Protein AF-A0AAN6WUJ2-F1 (afdb_monomer_lite)

Sequence (254 aa):
MKATLILAFASLSLAGAVGKGPGNSGPAHSGPGGGKGPSKPQPPKPTVPACSPHDRCNREVLGVGRKPIPLETREADCSAFLKVTVTGAQRTWTETIYTTTSGPALPPTTVLPVTTAAPAKPLPTYADECRQESDYASACGCLGVNATTTTVRAQAAYVYHYAPAENCDEIAVREIPECAHECFHTLTPQWGCTGLRDMECQCGVNFQPIAMAMGDCVLERCTQQEYNAVYPAGLNACKCAAASADLPMPTIIL

Secondary structure (DSSP, 8-state):
--------------------PPP------------------PPPP-------TT-HHHHHHTT-SSS---HHHHHHHHHHHTEEEEEPPPPEEEEEEEESS----PPPPPPPP--EE--SSPPPGGGTT--SHHHHHHHHHHTTPPPEEEEEPPPPEEEEEEEES--HHHHHHHHS-HHHHHHHHHHGGGGT--STT-HHHHHHT-HHHHHHHHHHHHHHHS-HHHHHHHHHHHHHHHHHHHHHTTPPPPP---

Radius of gyration: 31.85 Å; chains: 1; bounding box: 67×71×78 Å

InterPro domains:
  IPR008427 Extracellular membrane protein, CFEM domain [PF05730] (173-239)
  IPR008427 Extracellular membrane protein, CFEM domain [PS52012] (151-254)
  IPR008427 Extracellular membrane protein, CFEM domain [SM00747] (172-239)

Organism: NCBI:txid1536484

pLDDT: mean 73.74, std 22.79, range [23.06, 97.44]

Foldseek 3Di:
DDDDDDPDDDDDDPDDDDDDDDDDDDDDDDDDDDDDDDDDDDDPDPDLPDQDCPQQLLCLLLVVDPDPDDNVVSLVVLQQQLEKEKEDAAAEDEDEAAAQDPDPQDPWDDRDDTDTDHRPDDDDPSSVSQPDSSSNNSSSVVSVHHRDYDYDYDDYHYTYDYDYLPQLLVLQVVQQDPLLQVLQCVQCVVQVARGSSRLVSCLQPPVVVSLVVSLVSCVVRHDPVSNVRRNVSSLSSNSSSCNNVVHPRRDPPD

Structure (mmCIF, N/CA/C/O backbone):
data_AF-A0AAN6WUJ2-F1
#
_entry.id   AF-A0AAN6WUJ2-F1
#
loop_
_atom_site.group_PDB
_atom_site.id
_atom_site.type_symbol
_atom_site.label_atom_id
_atom_site.label_alt_id
_atom_site.label_comp_id
_atom_site.label_asym_id
_atom_site.label_entity_id
_atom_site.label_seq_id
_atom_site.pdbx_PDB_ins_code
_atom_site.Cartn_x
_atom_site.Cartn_y
_atom_site.Cartn_z
_atom_site.occupancy
_atom_site.B_iso_or_equiv
_atom_site.auth_seq_id
_atom_site.auth_comp_id
_atom_site.auth_asym_id
_atom_site.auth_atom_id
_atom_site.pdbx_PDB_model_num
ATOM 1 N N . MET A 1 1 ? -11.355 23.654 -17.220 1.00 32.50 1 MET A N 1
ATOM 2 C CA . MET A 1 1 ? -11.803 22.246 -17.223 1.00 32.50 1 MET A CA 1
ATOM 3 C C . MET A 1 1 ? -10.588 21.380 -17.519 1.00 32.50 1 MET A C 1
ATOM 5 O O . MET A 1 1 ? -10.174 21.325 -18.666 1.00 32.50 1 MET A O 1
ATOM 9 N N . LYS A 1 2 ? -9.932 20.818 -16.500 1.00 24.09 2 LYS A N 1
ATOM 10 C CA . LYS A 1 2 ? -8.830 19.861 -16.681 1.00 24.09 2 LYS A CA 1
ATOM 11 C C . LYS A 1 2 ? -9.082 18.702 -15.727 1.00 24.09 2 LYS A C 1
ATOM 13 O O . LYS A 1 2 ? -9.258 18.921 -14.534 1.00 24.09 2 LYS A O 1
ATOM 18 N N . ALA A 1 3 ? -9.242 17.527 -16.321 1.00 24.69 3 ALA A N 1
ATOM 19 C CA . ALA A 1 3 ? -9.680 16.304 -15.680 1.00 24.69 3 ALA A CA 1
ATOM 20 C C . ALA A 1 3 ? -8.600 15.776 -14.730 1.00 24.69 3 ALA A C 1
ATOM 22 O O . ALA A 1 3 ? -7.446 15.610 -15.116 1.00 24.69 3 ALA A O 1
ATOM 23 N N . THR A 1 4 ? -8.996 15.520 -13.488 1.00 23.42 4 THR A N 1
ATOM 24 C CA . THR A 1 4 ? -8.202 14.808 -12.490 1.00 23.42 4 THR A CA 1
ATOM 25 C C . THR A 1 4 ? -8.297 13.314 -12.796 1.00 23.42 4 THR A C 1
ATOM 27 O O . THR A 1 4 ? -9.315 12.690 -12.503 1.00 23.42 4 THR A O 1
ATOM 30 N N . LEU A 1 5 ? -7.268 12.744 -13.427 1.00 23.06 5 LEU A N 1
ATOM 31 C CA . LEU A 1 5 ? -7.151 11.297 -13.604 1.00 23.06 5 LEU A CA 1
ATOM 32 C C . LEU A 1 5 ? -6.505 10.713 -12.342 1.00 23.06 5 LEU A C 1
ATOM 34 O O . LEU A 1 5 ? -5.302 10.829 -12.128 1.00 23.06 5 LEU A O 1
ATOM 38 N N . ILE A 1 6 ? -7.332 10.131 -11.476 1.00 26.12 6 ILE A N 1
ATOM 39 C CA . ILE A 1 6 ? -6.891 9.390 -10.293 1.00 26.12 6 ILE A CA 1
ATOM 40 C C . ILE A 1 6 ? -6.443 8.002 -10.771 1.00 26.12 6 ILE A C 1
ATOM 42 O O . ILE A 1 6 ? -7.279 7.153 -11.076 1.00 26.12 6 ILE A O 1
ATOM 46 N N . LEU A 1 7 ? -5.131 7.767 -10.851 1.00 26.22 7 LEU A N 1
ATOM 47 C CA . LEU A 1 7 ? -4.566 6.431 -11.062 1.00 26.22 7 LEU A CA 1
ATOM 48 C C . LEU A 1 7 ? -4.744 5.607 -9.780 1.00 26.22 7 LEU A C 1
ATOM 50 O O . LEU A 1 7 ? -4.007 5.737 -8.803 1.00 26.22 7 LEU A O 1
ATOM 54 N N . ALA A 1 8 ? -5.783 4.774 -9.776 1.00 26.61 8 ALA A N 1
ATOM 55 C CA . ALA A 1 8 ? -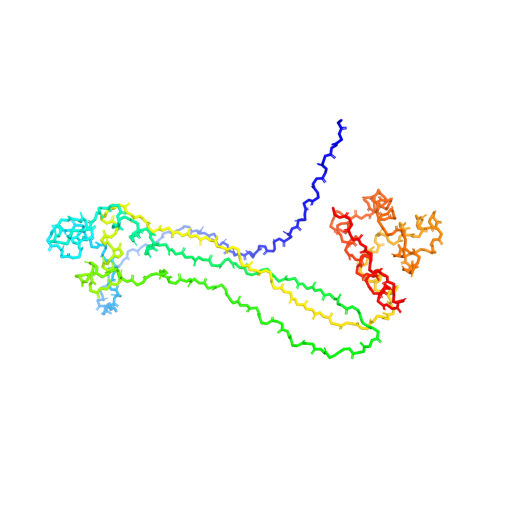6.012 3.768 -8.755 1.00 26.61 8 ALA A CA 1
ATOM 56 C C . ALA A 1 8 ? -5.020 2.612 -8.948 1.00 26.61 8 ALA A C 1
ATOM 58 O O . ALA A 1 8 ? -5.082 1.886 -9.939 1.00 26.61 8 ALA A O 1
ATOM 59 N N . PHE A 1 9 ? -4.128 2.406 -7.979 1.00 28.70 9 PHE A N 1
ATOM 60 C CA . PHE A 1 9 ? -3.337 1.181 -7.895 1.00 28.70 9 PHE A CA 1
ATOM 61 C C . PHE A 1 9 ? -4.276 0.005 -7.601 1.00 28.70 9 PHE A C 1
ATOM 63 O O . PHE A 1 9 ? -4.767 -0.162 -6.482 1.00 28.70 9 PHE A O 1
ATOM 70 N N . ALA A 1 10 ? -4.548 -0.801 -8.628 1.00 27.58 10 ALA A N 1
ATOM 71 C CA . ALA A 1 10 ? -5.275 -2.052 -8.504 1.00 27.58 10 ALA A CA 1
ATOM 72 C C . ALA A 1 10 ? -4.398 -3.072 -7.763 1.00 27.58 10 ALA A C 1
ATOM 74 O O . ALA A 1 10 ? -3.507 -3.695 -8.333 1.00 27.58 10 ALA A O 1
ATOM 75 N N . SER A 1 11 ? -4.649 -3.251 -6.469 1.00 35.41 11 SER A N 1
ATOM 76 C CA . SER A 1 11 ? -4.133 -4.392 -5.720 1.00 35.41 11 SER A CA 1
ATOM 77 C C . SER A 1 11 ? -4.872 -5.656 -6.167 1.00 35.41 11 SER A C 1
ATOM 79 O O . SER A 1 11 ? -6.032 -5.854 -5.790 1.00 35.41 11 SER A O 1
ATOM 81 N N . LEU A 1 12 ? -4.210 -6.502 -6.965 1.00 29.45 12 LEU A N 1
ATOM 82 C CA . LEU A 1 12 ? -4.650 -7.869 -7.249 1.00 29.45 12 LEU A CA 1
ATOM 83 C C . LEU A 1 12 ? -4.842 -8.610 -5.917 1.00 29.45 12 LEU A C 1
ATOM 85 O O . LEU A 1 12 ? -3.886 -8.923 -5.211 1.00 29.45 12 LEU A O 1
ATOM 89 N N . SER A 1 13 ? -6.097 -8.872 -5.564 1.00 30.97 13 SER A N 1
ATOM 90 C CA . SER A 1 13 ? -6.450 -9.784 -4.481 1.00 30.97 13 SER A CA 1
ATOM 91 C C . SER A 1 13 ? -6.568 -11.182 -5.076 1.00 30.97 13 SER A C 1
ATOM 93 O O . SER A 1 13 ? -7.528 -11.461 -5.792 1.00 30.97 13 SER A O 1
ATOM 95 N N . LEU A 1 14 ? -5.608 -12.067 -4.794 1.00 32.44 14 LEU A N 1
ATOM 96 C CA . LEU A 1 14 ? -5.812 -13.501 -4.996 1.00 32.44 14 LEU A CA 1
ATOM 97 C C . LEU A 1 14 ? -6.842 -13.981 -3.962 1.00 32.44 14 LEU A C 1
ATOM 99 O O . LEU A 1 14 ? -6.518 -14.217 -2.799 1.00 32.44 14 LEU A O 1
ATOM 103 N N . ALA A 1 15 ? -8.102 -14.091 -4.380 1.00 32.81 15 ALA A N 1
ATOM 104 C CA . ALA A 1 15 ? -9.144 -14.755 -3.612 1.00 32.81 15 ALA A CA 1
ATOM 105 C C . ALA A 1 15 ? -8.964 -16.278 -3.720 1.00 32.81 15 ALA A C 1
ATOM 107 O O . ALA A 1 15 ? -8.985 -16.844 -4.812 1.00 32.81 15 ALA A O 1
ATOM 108 N N . GLY A 1 16 ? -8.792 -16.938 -2.573 1.00 31.81 16 GLY A N 1
ATOM 109 C CA . GLY A 1 16 ? -8.792 -18.392 -2.469 1.00 31.81 16 GLY A CA 1
ATOM 110 C C . GLY A 1 16 ? -10.157 -18.977 -2.829 1.00 31.81 16 GLY A C 1
ATOM 111 O O . GLY A 1 16 ? -11.184 -18.597 -2.266 1.00 31.81 16 GLY A O 1
ATOM 112 N N . ALA A 1 17 ? -10.163 -19.929 -3.759 1.00 29.55 17 ALA A N 1
ATOM 113 C CA . ALA A 1 17 ? -11.329 -20.734 -4.083 1.00 29.55 17 ALA A CA 1
ATOM 114 C C . ALA A 1 17 ? -11.548 -21.800 -2.993 1.00 29.55 17 ALA A C 1
ATOM 116 O O . ALA A 1 17 ? -10.865 -22.821 -2.959 1.00 29.55 17 ALA A O 1
ATOM 117 N N . VAL A 1 18 ? -12.517 -21.575 -2.102 1.00 33.88 18 VAL A N 1
ATOM 118 C CA . VAL A 1 18 ? -13.108 -22.639 -1.276 1.00 33.88 18 VAL A CA 1
ATOM 119 C C . VAL A 1 18 ? -14.199 -23.310 -2.108 1.00 33.88 18 VAL A C 1
ATOM 121 O O . VAL A 1 18 ? -15.230 -22.708 -2.410 1.00 33.88 18 VAL A O 1
ATOM 124 N N . GLY A 1 19 ? -13.946 -24.557 -2.507 1.00 30.77 19 GLY A N 1
ATOM 125 C CA . GLY A 1 19 ? -14.879 -25.388 -3.261 1.00 30.77 19 GLY A CA 1
ATOM 126 C C . GLY A 1 19 ? -16.181 -25.627 -2.495 1.00 30.77 19 GLY A C 1
ATOM 127 O O . GLY A 1 19 ? -16.189 -26.168 -1.391 1.00 30.77 19 GLY A O 1
ATOM 128 N N . LYS A 1 20 ? -17.293 -25.225 -3.112 1.00 31.86 20 LYS A N 1
ATOM 129 C CA . LYS A 1 20 ? -18.666 -25.455 -2.659 1.00 31.86 20 LYS A CA 1
ATOM 130 C C . LYS A 1 20 ? -19.194 -26.695 -3.385 1.00 31.86 20 LYS A C 1
ATOM 132 O O . LYS A 1 20 ? -19.483 -26.632 -4.574 1.00 31.86 20 LYS A O 1
ATOM 137 N N . GLY A 1 21 ? -19.257 -27.829 -2.688 1.00 30.62 21 GLY A N 1
ATOM 138 C CA . GLY A 1 21 ? -19.847 -29.061 -3.218 1.00 30.62 21 GLY A CA 1
ATOM 139 C C . GLY A 1 21 ? -21.376 -28.945 -3.333 1.00 30.62 21 GLY A C 1
ATOM 140 O O . GLY A 1 21 ? -21.997 -28.356 -2.443 1.00 30.62 21 GLY A O 1
ATOM 141 N N . PRO A 1 22 ? -22.003 -29.471 -4.401 1.00 35.09 22 PRO A N 1
ATOM 142 C CA . PRO A 1 22 ? -23.449 -29.447 -4.547 1.00 35.09 22 PRO A CA 1
ATOM 143 C C . PRO A 1 22 ? -24.089 -30.580 -3.740 1.00 35.09 22 PRO A C 1
ATOM 145 O O . PRO A 1 22 ? -23.672 -31.736 -3.803 1.00 35.09 22 PRO A O 1
ATOM 148 N N . GLY A 1 23 ? -25.130 -30.227 -2.988 1.00 32.97 23 GLY A N 1
ATOM 149 C CA . GLY A 1 23 ? -26.043 -31.191 -2.396 1.00 32.97 23 GLY A CA 1
ATOM 150 C C . GLY A 1 23 ? -26.848 -31.907 -3.476 1.00 32.97 23 GLY A C 1
ATOM 151 O O . GLY A 1 23 ? -27.246 -31.297 -4.468 1.00 32.97 23 GLY A O 1
ATOM 152 N N . ASN A 1 24 ? -27.118 -33.191 -3.248 1.00 33.22 24 ASN A N 1
ATOM 153 C CA . ASN A 1 24 ? -28.176 -33.894 -3.949 1.00 33.22 24 ASN A CA 1
ATOM 154 C C . ASN A 1 24 ? -29.007 -34.714 -2.957 1.00 33.22 24 ASN A C 1
ATOM 156 O O . ASN A 1 24 ? -28.492 -35.389 -2.068 1.00 33.22 24 ASN A O 1
ATOM 160 N N . SER A 1 25 ? -30.310 -34.559 -3.118 1.00 35.06 25 SER A N 1
ATOM 161 C CA . SER A 1 25 ? -31.425 -35.093 -2.346 1.00 35.06 25 SER A CA 1
ATOM 162 C C . SER A 1 25 ? -31.795 -36.518 -2.770 1.00 35.06 25 SER A C 1
ATOM 164 O O . SER A 1 25 ? -31.844 -36.802 -3.963 1.00 35.06 25 SER A O 1
ATOM 166 N N . GLY A 1 26 ? -32.158 -37.381 -1.815 1.00 29.98 26 GLY A N 1
ATOM 167 C CA . GLY A 1 26 ? -32.827 -38.660 -2.093 1.00 29.98 26 GLY A CA 1
ATOM 168 C C . GLY A 1 26 ? -33.030 -39.533 -0.838 1.00 29.98 26 GLY A C 1
ATOM 169 O O . GLY A 1 26 ? -32.100 -39.608 -0.041 1.00 29.98 26 GLY A O 1
ATOM 170 N N . PRO A 1 27 ? -34.208 -40.159 -0.617 1.00 49.62 27 PRO A N 1
ATOM 171 C CA . PRO A 1 27 ? -34.654 -40.654 0.696 1.00 49.62 27 PRO A CA 1
ATOM 172 C C . PRO A 1 27 ? -34.521 -42.181 0.874 1.00 49.62 27 PRO A C 1
ATOM 174 O O . PRO A 1 27 ? -34.637 -42.910 -0.105 1.00 49.62 27 PRO A O 1
ATOM 177 N N . ALA A 1 28 ? -34.394 -42.679 2.116 1.00 33.84 28 ALA A N 1
ATOM 178 C CA . ALA A 1 28 ? -34.773 -44.059 2.475 1.00 33.84 28 ALA A CA 1
ATOM 179 C C . ALA A 1 28 ? -34.865 -44.316 4.002 1.00 33.84 28 ALA A C 1
ATOM 181 O O . ALA A 1 28 ? -33.914 -44.111 4.745 1.00 33.84 28 ALA A O 1
ATOM 182 N N . HIS A 1 29 ? -36.038 -44.818 4.403 1.00 34.72 29 HIS A N 1
ATOM 183 C CA . HIS A 1 29 ? -36.330 -45.890 5.374 1.00 34.72 29 HIS A CA 1
ATOM 184 C C . HIS A 1 29 ? -35.823 -45.889 6.839 1.00 34.72 29 HIS A C 1
ATOM 186 O O . HIS A 1 29 ? -34.697 -46.244 7.155 1.00 34.72 29 HIS A O 1
ATOM 192 N N . SER A 1 30 ? -36.786 -45.623 7.737 1.00 34.81 30 SER A N 1
ATOM 193 C CA . SER A 1 30 ? -37.247 -46.448 8.881 1.00 34.81 30 SER A CA 1
ATOM 194 C C . SER A 1 30 ? -36.319 -47.492 9.535 1.00 34.81 30 SER A C 1
ATOM 196 O O . SER A 1 30 ? -36.016 -48.521 8.937 1.00 34.81 30 SER A O 1
ATOM 198 N N . GLY A 1 31 ? -36.095 -47.327 10.848 1.00 32.00 31 GLY A N 1
ATOM 199 C CA . GLY A 1 31 ? -35.741 -48.399 11.793 1.00 32.00 31 GLY A CA 1
ATOM 200 C C . GLY A 1 31 ? -35.390 -47.869 13.202 1.00 32.00 31 GLY A C 1
ATOM 201 O O . GLY A 1 31 ? -34.584 -46.945 13.289 1.00 32.00 31 GLY A O 1
ATOM 202 N N . PRO A 1 32 ? -35.973 -48.391 14.305 1.00 45.81 32 PRO A N 1
ATOM 203 C CA . PRO A 1 32 ? -35.730 -47.903 15.664 1.00 45.81 32 PRO A CA 1
ATOM 204 C C . PRO A 1 32 ? -34.587 -48.675 16.345 1.00 45.81 32 PRO A C 1
ATOM 206 O O . PRO A 1 32 ? -34.519 -49.897 16.261 1.00 45.81 32 PRO A O 1
ATOM 209 N N . GLY A 1 33 ? -33.711 -47.982 17.073 1.00 35.41 33 GLY A N 1
ATOM 210 C CA . GLY A 1 33 ? -32.635 -48.628 17.830 1.00 35.41 33 GLY A CA 1
ATOM 211 C C . GLY A 1 33 ? -32.043 -47.692 18.873 1.00 35.41 33 GLY A C 1
ATOM 212 O O . GLY A 1 33 ? -31.364 -46.727 18.538 1.00 35.41 33 GLY A O 1
ATOM 213 N N . GLY A 1 34 ? -32.354 -47.952 20.142 1.00 43.25 34 GLY A N 1
ATOM 214 C CA . GLY A 1 34 ? -31.883 -47.178 21.283 1.00 43.25 34 GLY A CA 1
ATOM 215 C C . GLY A 1 34 ? -30.39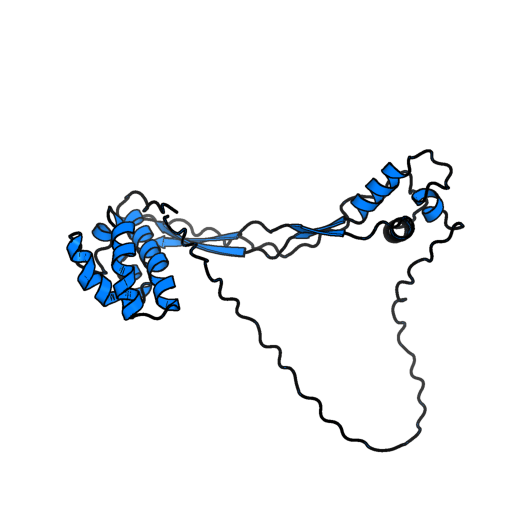8 -47.388 21.583 1.00 43.25 34 GLY A C 1
ATOM 216 O O . GLY A 1 34 ? -29.857 -48.477 21.424 1.00 43.25 34 GLY A O 1
ATOM 217 N N . GLY A 1 35 ? -29.765 -46.331 22.086 1.00 35.19 35 GLY A N 1
ATOM 218 C CA . GLY A 1 35 ? -28.407 -46.353 22.619 1.00 35.19 35 GLY A CA 1
ATOM 219 C C . GLY A 1 35 ? -28.054 -44.996 23.218 1.00 35.19 35 GLY A C 1
ATOM 220 O O . GLY A 1 35 ? -27.504 -44.136 22.539 1.00 35.19 35 GLY A O 1
ATOM 221 N N . LYS A 1 36 ? -28.406 -44.775 24.492 1.00 42.38 36 LYS A N 1
ATOM 222 C CA . LYS A 1 36 ? -27.940 -43.614 25.265 1.00 42.38 36 LYS A CA 1
ATOM 223 C C . LYS A 1 36 ? -26.460 -43.815 25.608 1.00 42.38 36 LYS A C 1
ATOM 225 O O . LYS A 1 36 ? -26.143 -44.470 26.595 1.00 42.38 36 LYS A O 1
ATOM 230 N N . GLY A 1 37 ? -25.569 -43.263 24.789 1.00 37.41 37 GLY A N 1
ATOM 231 C CA . GLY A 1 37 ? -24.179 -43.010 25.174 1.00 37.41 37 GLY A CA 1
ATOM 232 C C . GLY A 1 37 ? -24.077 -41.726 26.011 1.00 37.41 37 GLY A C 1
ATOM 233 O O . GLY A 1 37 ? -24.891 -40.820 25.821 1.00 37.41 37 GLY A O 1
ATOM 234 N N . PRO A 1 38 ? -23.120 -41.620 26.950 1.00 40.84 38 PRO A N 1
ATOM 235 C CA . PRO A 1 38 ? -22.974 -40.440 27.792 1.00 40.84 38 PRO A CA 1
ATOM 236 C C . PRO A 1 38 ? -22.512 -39.247 26.950 1.00 40.84 38 PRO A C 1
ATOM 238 O O . PRO A 1 38 ? -21.392 -39.215 26.437 1.00 40.84 38 PRO A O 1
ATOM 241 N N . SER A 1 39 ? -23.388 -38.256 26.804 1.00 39.25 39 SER A N 1
ATOM 242 C CA . SER A 1 39 ? -23.057 -36.959 26.223 1.00 39.25 39 SER A CA 1
ATOM 243 C C . SER A 1 39 ? -21.905 -36.333 27.011 1.00 39.25 39 SER A C 1
ATOM 245 O O . SER A 1 39 ? -22.023 -36.122 28.219 1.00 39.25 39 SER A O 1
ATOM 247 N N . LYS A 1 40 ? -20.790 -36.024 26.334 1.00 37.38 40 LYS A N 1
ATOM 248 C CA . LYS A 1 40 ? -19.738 -35.155 26.886 1.00 37.38 40 LYS A CA 1
ATOM 249 C C . LYS A 1 40 ? -20.394 -33.877 27.435 1.00 37.38 40 LYS A C 1
ATOM 251 O O . LYS A 1 40 ? -21.252 -33.330 26.736 1.00 37.38 40 LYS A O 1
ATOM 256 N N . PRO A 1 41 ? -19.999 -33.375 28.621 1.00 36.88 41 PRO A N 1
ATOM 257 C CA . PRO A 1 41 ? -20.457 -32.078 29.098 1.00 36.88 41 PRO A CA 1
ATOM 258 C C . PRO A 1 41 ? -20.100 -31.029 28.045 1.00 36.88 41 PRO A C 1
ATOM 260 O O . PRO A 1 41 ? -18.924 -30.767 27.793 1.00 36.88 41 PRO A O 1
ATOM 263 N N . GLN A 1 42 ? -21.108 -30.477 27.374 1.00 34.66 42 GLN A N 1
ATOM 264 C CA . GLN A 1 42 ? -20.899 -29.263 26.601 1.00 34.66 42 GLN A CA 1
ATOM 265 C C . GLN A 1 42 ? -20.552 -28.152 27.599 1.00 34.66 42 GLN A C 1
ATOM 267 O O . GLN A 1 42 ? -21.204 -28.071 28.646 1.00 34.66 42 GLN A O 1
ATOM 272 N N . PRO A 1 43 ? -19.542 -27.309 27.316 1.00 40.31 43 PRO A N 1
ATOM 273 C CA . PRO A 1 43 ? -19.318 -26.112 28.112 1.00 40.31 43 PRO A CA 1
ATOM 274 C C . PRO A 1 43 ? -20.633 -25.320 28.164 1.00 40.31 43 PRO A C 1
ATOM 276 O O . PRO A 1 43 ? -21.313 -25.226 27.134 1.00 40.31 43 PRO A O 1
ATOM 279 N N . PRO A 1 44 ? -21.044 -24.815 29.342 1.00 39.81 44 PRO A N 1
ATOM 280 C CA . PRO A 1 44 ? -22.317 -24.129 29.480 1.00 39.81 44 PRO A CA 1
ATOM 281 C C . PRO A 1 44 ? -22.372 -22.989 28.465 1.00 39.81 44 PRO A C 1
ATOM 283 O O . PRO A 1 44 ? -21.497 -22.124 28.426 1.00 39.81 44 PRO A O 1
ATOM 286 N N . LYS A 1 45 ? -23.396 -23.027 27.606 1.00 30.17 45 LYS A N 1
ATOM 287 C CA . LYS A 1 45 ? -23.736 -21.924 26.708 1.00 30.17 45 LYS A CA 1
ATOM 288 C C . LYS A 1 45 ? -23.809 -20.658 27.571 1.00 30.17 45 LYS A C 1
ATOM 290 O O . LYS A 1 45 ? -24.540 -20.707 28.561 1.00 30.17 45 LYS A O 1
ATOM 295 N N . PRO A 1 46 ? -23.095 -19.564 27.243 1.00 40.41 46 PRO A N 1
ATOM 296 C CA . PRO A 1 46 ? -23.178 -18.328 28.009 1.00 40.41 46 PRO A CA 1
ATOM 297 C C . PRO A 1 46 ? -24.637 -17.874 28.029 1.00 40.41 46 PRO A C 1
ATOM 299 O O . PRO A 1 46 ? -25.181 -17.420 27.021 1.00 40.41 46 PRO A O 1
ATOM 302 N N . THR A 1 47 ? -25.321 -18.093 29.147 1.00 46.97 47 THR A N 1
ATOM 303 C CA . THR A 1 47 ? -26.635 -17.517 29.388 1.00 46.97 47 THR A CA 1
ATOM 304 C C . THR A 1 47 ? -26.384 -16.050 29.645 1.00 46.97 47 THR A C 1
ATOM 306 O O . THR A 1 47 ? -25.782 -15.722 30.663 1.00 46.97 47 THR A O 1
ATOM 309 N N . VAL A 1 48 ? -26.791 -15.188 28.712 1.00 51.47 48 VAL A N 1
ATOM 310 C CA . VAL A 1 48 ? -26.831 -13.740 28.938 1.00 51.47 48 VAL A CA 1
ATOM 311 C C . VAL A 1 48 ? -27.585 -13.527 30.255 1.00 51.47 48 VAL A C 1
ATOM 313 O O . VAL A 1 48 ? -28.748 -13.939 30.331 1.00 51.47 48 VAL A O 1
ATOM 316 N N . PRO A 1 49 ? -26.948 -12.988 31.308 1.00 57.81 49 PRO A N 1
ATOM 317 C CA . PRO A 1 49 ? -27.650 -12.658 32.535 1.00 57.81 49 PRO A CA 1
ATOM 318 C C . PRO A 1 49 ? -28.813 -11.734 32.184 1.00 57.81 49 PRO A C 1
ATOM 320 O O . PRO A 1 49 ? -28.620 -10.647 31.642 1.00 57.81 49 PRO A O 1
ATOM 323 N N . ALA A 1 50 ? -30.041 -12.183 32.440 1.00 67.75 50 ALA A N 1
ATOM 324 C CA . ALA A 1 50 ? -31.195 -11.307 32.338 1.00 67.75 50 ALA A CA 1
ATOM 325 C C . ALA A 1 50 ? -30.983 -10.127 33.294 1.00 67.75 50 ALA A C 1
ATOM 327 O O . ALA A 1 50 ? -30.546 -10.322 34.432 1.00 67.75 50 ALA A O 1
ATOM 328 N N . CYS A 1 51 ? -31.287 -8.914 32.836 1.00 82.25 51 CYS A N 1
ATOM 329 C CA . CYS A 1 51 ? -31.147 -7.700 33.630 1.00 82.25 51 CYS A CA 1
ATOM 330 C C . CYS A 1 51 ? -32.031 -7.787 34.872 1.00 82.25 51 CYS A C 1
ATOM 332 O O . CYS A 1 51 ? -33.242 -7.583 34.815 1.00 82.25 51 CYS A O 1
ATOM 334 N N . SER A 1 52 ? -31.418 -8.156 35.994 1.00 83.62 52 SER A N 1
ATOM 335 C CA . SER A 1 52 ? -32.106 -8.387 37.255 1.00 83.62 52 SER A CA 1
ATOM 336 C C . SER A 1 52 ? -31.847 -7.219 38.199 1.00 83.62 52 SER A C 1
ATOM 338 O O . SER A 1 52 ? -30.683 -6.950 38.506 1.00 83.62 52 SER A O 1
ATOM 340 N N . PRO A 1 53 ? -32.894 -6.560 38.725 1.00 77.50 53 PRO A N 1
ATOM 341 C CA . PRO A 1 53 ? -32.742 -5.503 39.722 1.00 77.50 53 PRO A CA 1
ATOM 342 C C . PRO A 1 53 ? -32.261 -6.034 41.084 1.00 77.50 53 PRO A C 1
ATOM 344 O O . PRO A 1 53 ? -31.905 -5.243 41.953 1.00 77.50 53 PRO A O 1
ATOM 347 N N . HIS A 1 54 ? -32.243 -7.356 41.290 1.00 82.69 54 HIS A N 1
ATOM 348 C CA . HIS A 1 54 ? -31.709 -7.991 42.501 1.00 82.69 54 HIS A CA 1
ATOM 349 C C . HIS A 1 54 ? -30.214 -8.312 42.408 1.00 82.69 54 HIS A C 1
ATOM 351 O O . HIS A 1 54 ? -29.594 -8.632 43.423 1.00 82.69 54 HIS A O 1
ATOM 357 N N . ASP A 1 55 ? -29.631 -8.220 41.214 1.00 88.62 55 ASP A N 1
ATOM 358 C CA . ASP A 1 55 ? -28.201 -8.397 41.019 1.00 88.62 55 ASP A CA 1
ATOM 359 C C . ASP A 1 55 ? -27.448 -7.140 41.488 1.00 88.62 55 ASP A C 1
ATOM 361 O O . ASP A 1 55 ? -27.779 -6.011 41.114 1.00 88.62 55 ASP A O 1
ATOM 365 N N . ARG A 1 56 ? -26.448 -7.328 42.355 1.00 90.50 56 ARG A N 1
ATOM 366 C CA . ARG A 1 56 ? -25.702 -6.214 42.957 1.00 90.50 56 ARG A CA 1
ATOM 367 C C . ARG A 1 56 ? -24.851 -5.462 41.934 1.00 90.50 56 ARG A C 1
ATOM 369 O O . ARG A 1 56 ? -24.798 -4.238 42.014 1.00 90.50 56 ARG A O 1
ATOM 376 N N . CYS A 1 57 ? -24.263 -6.161 40.964 1.00 91.56 57 CYS A N 1
ATOM 377 C CA . CYS A 1 57 ? -23.507 -5.553 39.872 1.00 91.56 57 CYS A CA 1
ATOM 378 C C . CYS A 1 57 ? -24.436 -4.704 38.992 1.00 91.56 57 CYS A C 1
ATOM 380 O O . CYS A 1 57 ? -24.156 -3.525 38.769 1.00 91.56 57 CYS A O 1
ATOM 382 N N . ASN A 1 58 ? -25.602 -5.234 38.602 1.00 90.50 58 ASN A N 1
ATOM 383 C CA . ASN A 1 58 ? -26.591 -4.465 37.836 1.00 90.50 58 ASN A CA 1
ATOM 384 C C . ASN A 1 58 ? -27.041 -3.207 38.583 1.00 90.50 58 ASN A C 1
ATOM 386 O O . ASN A 1 58 ? -27.155 -2.146 37.982 1.00 90.50 58 ASN A O 1
ATOM 390 N N . ARG A 1 59 ? -27.280 -3.290 39.897 1.00 90.31 59 ARG A N 1
ATOM 391 C CA . ARG A 1 59 ? -27.692 -2.118 40.686 1.00 90.31 59 ARG A CA 1
ATOM 392 C C . ARG A 1 59 ? -26.636 -1.022 40.704 1.00 90.31 59 ARG A C 1
ATOM 394 O O . ARG A 1 59 ? -27.001 0.149 40.613 1.00 90.31 59 ARG A O 1
ATOM 401 N N . GLU A 1 60 ? -25.363 -1.386 40.828 1.00 89.75 60 GLU A N 1
ATOM 402 C CA . GLU A 1 60 ? -24.282 -0.411 40.748 1.00 89.75 60 GLU A CA 1
ATOM 403 C C . GLU A 1 60 ? -24.223 0.189 39.339 1.00 89.75 60 GLU A C 1
ATOM 405 O O . GLU A 1 60 ? -24.351 1.399 39.212 1.00 89.75 60 GLU A O 1
ATOM 410 N N . VAL A 1 61 ? -24.154 -0.609 38.271 1.00 91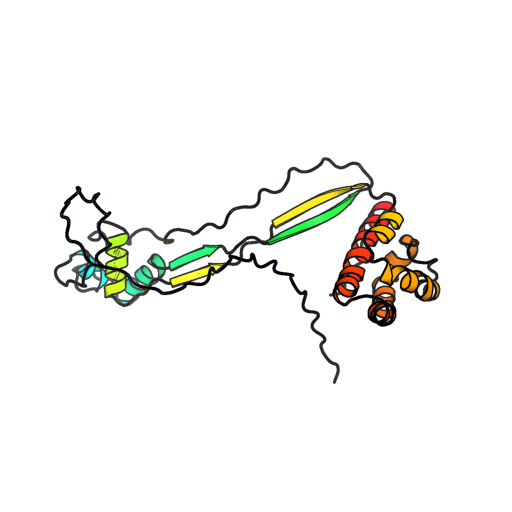.31 61 VAL A N 1
ATOM 411 C CA . VAL A 1 61 ? -24.026 -0.092 36.891 1.00 91.31 61 VAL A CA 1
ATOM 412 C C . VAL A 1 61 ? -25.239 0.728 36.427 1.00 91.31 61 VAL A C 1
ATOM 414 O O . VAL A 1 61 ? -25.064 1.744 35.762 1.00 91.31 61 VAL A O 1
ATOM 417 N N . LEU A 1 62 ? -26.457 0.362 36.831 1.00 89.19 62 LEU A N 1
ATOM 418 C CA . LEU A 1 62 ? -27.693 1.075 36.478 1.00 89.19 62 LEU A CA 1
ATOM 419 C C . LEU A 1 62 ? -27.957 2.324 37.343 1.00 89.19 62 LEU A C 1
ATOM 421 O O . LEU A 1 62 ? -28.978 2.984 37.172 1.00 89.19 62 LEU A O 1
ATOM 425 N N . GLY A 1 63 ? -27.087 2.641 38.309 1.00 83.50 63 GLY A N 1
ATOM 426 C CA . GLY A 1 63 ? -27.243 3.823 39.166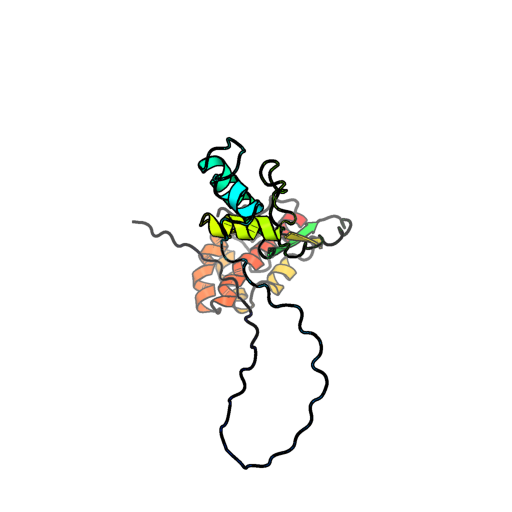 1.00 83.50 63 GLY A CA 1
ATOM 427 C C . GLY A 1 63 ? -28.322 3.706 40.251 1.00 83.50 63 GLY A C 1
ATOM 428 O O . GLY A 1 63 ? -28.647 4.696 40.897 1.00 83.50 63 GLY A O 1
ATOM 429 N N . VAL A 1 64 ? -28.843 2.500 40.501 1.00 83.38 64 VAL A N 1
ATOM 430 C CA . VAL A 1 64 ? -29.831 2.199 41.564 1.00 83.38 64 VAL A CA 1
ATOM 431 C C . VAL A 1 64 ? -29.149 1.781 42.884 1.00 83.38 64 VAL A C 1
ATOM 433 O O . VAL A 1 64 ? -29.799 1.399 43.866 1.00 83.38 64 VAL A O 1
ATOM 436 N N . GLY A 1 65 ? -27.814 1.773 42.886 1.00 76.50 65 GLY A N 1
ATOM 437 C CA . GLY A 1 65 ? -26.931 1.451 44.003 1.00 76.50 65 GLY A CA 1
ATOM 438 C C . GLY A 1 65 ? -26.801 2.578 45.028 1.00 76.50 65 GLY A C 1
ATOM 439 O O . GLY A 1 65 ? -27.485 3.596 44.971 1.00 76.50 65 GLY A O 1
ATOM 440 N N . ARG A 1 66 ? -25.920 2.382 46.015 1.00 75.50 66 ARG A N 1
ATOM 441 C CA . ARG A 1 66 ? -25.688 3.381 47.082 1.00 75.50 66 ARG A CA 1
ATOM 442 C C . ARG A 1 66 ? -24.596 4.391 46.728 1.00 75.50 66 ARG A C 1
ATOM 444 O O . ARG A 1 66 ? -24.393 5.347 47.472 1.00 75.50 66 ARG A O 1
ATOM 451 N N . LYS A 1 67 ? -23.870 4.164 45.630 1.00 82.31 67 LYS A N 1
ATOM 452 C CA . LYS A 1 67 ? -22.721 4.979 45.235 1.00 82.31 67 LYS A CA 1
ATOM 453 C C . LYS A 1 67 ? -23.173 6.180 44.396 1.00 82.31 67 LYS A C 1
ATOM 455 O O . LYS A 1 67 ? -23.801 5.972 43.355 1.00 82.31 67 LYS A O 1
ATOM 460 N N . PRO A 1 68 ? -22.842 7.420 44.799 1.00 81.94 68 PRO A N 1
ATOM 461 C CA . PRO A 1 68 ? -23.270 8.629 44.105 1.00 81.94 68 PRO A CA 1
ATOM 462 C C . PRO A 1 68 ? -22.363 8.907 42.899 1.00 81.94 68 PRO A C 1
ATOM 464 O O . PRO A 1 68 ? -21.524 9.803 42.933 1.00 81.94 68 PRO A O 1
ATOM 467 N N . ILE A 1 69 ? -22.507 8.110 41.840 1.00 88.81 69 ILE A N 1
ATOM 468 C CA . ILE A 1 69 ? -21.861 8.361 40.546 1.00 88.81 69 ILE A CA 1
ATOM 469 C C . ILE A 1 69 ? -22.942 8.673 39.504 1.00 88.81 69 ILE A C 1
ATOM 471 O O . ILE A 1 69 ? -23.900 7.892 39.410 1.00 88.81 69 ILE A O 1
ATOM 475 N N . PRO A 1 70 ? -22.800 9.777 38.740 1.00 91.25 70 PRO A N 1
ATOM 476 C CA . PRO A 1 70 ? -23.738 10.148 37.684 1.00 91.25 70 PRO A CA 1
ATOM 477 C C . PRO A 1 70 ? -23.907 9.043 36.641 1.00 91.25 70 PRO A C 1
ATOM 479 O O . PRO A 1 70 ? -22.960 8.310 36.344 1.00 91.25 70 PRO A O 1
ATOM 482 N N . LEU A 1 71 ? -25.105 8.940 36.063 1.00 89.81 71 LEU A N 1
ATOM 483 C CA . LEU A 1 71 ? -25.410 7.931 35.048 1.00 89.81 71 LEU A CA 1
ATOM 484 C C . LEU A 1 71 ? -24.508 8.094 33.819 1.00 89.81 71 LEU A C 1
ATOM 486 O O . LEU A 1 71 ? -23.993 7.111 33.301 1.00 89.81 71 LEU A O 1
ATOM 490 N N . GLU A 1 72 ? -24.199 9.335 33.450 1.00 91.06 72 GLU A N 1
ATOM 491 C CA . GLU A 1 72 ? -23.336 9.688 32.322 1.00 91.06 72 GLU A CA 1
ATOM 492 C C . GLU A 1 72 ? -21.911 9.144 32.506 1.00 91.06 72 GLU A C 1
ATOM 494 O O . GLU A 1 72 ? -21.265 8.712 31.553 1.00 91.06 72 GLU A O 1
ATOM 499 N N . THR A 1 73 ? -21.409 9.121 33.747 1.00 93.12 73 THR A N 1
ATOM 500 C CA . THR A 1 73 ? -20.099 8.522 34.052 1.00 93.12 73 THR A CA 1
ATOM 501 C C . THR A 1 73 ? -20.140 7.003 33.889 1.00 93.12 73 THR A C 1
ATOM 503 O O . THR A 1 73 ? -19.199 6.414 33.363 1.00 93.12 73 THR A O 1
ATOM 506 N N . ARG A 1 74 ? -21.247 6.363 34.280 1.00 93.06 74 ARG A N 1
ATOM 507 C CA . ARG A 1 74 ? -21.435 4.911 34.141 1.00 93.06 74 ARG A CA 1
ATOM 508 C C . ARG A 1 74 ? -21.534 4.509 32.674 1.00 93.06 74 ARG A C 1
ATOM 510 O O . ARG A 1 74 ? -20.866 3.571 32.253 1.00 93.06 74 ARG A O 1
ATOM 517 N N . GLU A 1 75 ? -22.290 5.266 31.884 1.00 92.38 75 GLU A N 1
ATOM 518 C CA . GLU A 1 75 ? -22.389 5.094 30.432 1.00 92.38 75 GLU A CA 1
ATOM 519 C C . GLU A 1 75 ? -21.028 5.259 29.747 1.00 92.38 75 GLU A C 1
ATOM 521 O O . GLU A 1 75 ? -20.662 4.444 28.893 1.00 92.38 75 GLU A O 1
ATOM 526 N N . ALA A 1 76 ? -20.248 6.269 30.147 1.00 92.50 76 ALA A N 1
ATOM 527 C CA . ALA A 1 76 ? -18.907 6.501 29.619 1.00 92.50 76 ALA A CA 1
ATOM 528 C C . ALA A 1 76 ? -17.945 5.353 29.960 1.00 92.50 76 ALA A C 1
ATOM 530 O O . ALA A 1 76 ? -17.224 4.869 29.083 1.00 92.50 76 ALA A O 1
ATOM 531 N N . ASP A 1 77 ? -17.957 4.874 31.205 1.00 92.94 77 ASP A N 1
ATOM 532 C CA . ASP A 1 77 ? -17.115 3.755 31.624 1.00 92.94 77 ASP A CA 1
ATOM 533 C C . ASP A 1 77 ? -17.544 2.434 30.979 1.00 92.94 77 ASP A C 1
ATOM 535 O O . ASP A 1 77 ? -16.685 1.661 30.558 1.00 92.94 77 ASP A O 1
ATOM 539 N N . CYS A 1 78 ? -18.845 2.184 30.819 1.00 92.62 78 CYS A N 1
ATOM 540 C CA . CYS A 1 78 ? -19.355 1.044 30.058 1.00 92.62 78 CYS A CA 1
ATOM 541 C C . CYS A 1 78 ? -18.934 1.102 28.588 1.00 92.62 78 CYS A C 1
ATOM 543 O O . CYS A 1 78 ? -18.462 0.106 28.041 1.00 92.62 78 CYS A O 1
ATOM 545 N N . SER A 1 79 ? -19.044 2.272 27.957 1.00 91.81 79 SER A N 1
ATOM 546 C CA . SER A 1 79 ? -18.657 2.466 26.556 1.00 91.81 79 SER A CA 1
ATOM 547 C C . SER A 1 79 ? -17.156 2.271 26.355 1.00 91.81 79 SER A C 1
ATOM 549 O O . SER A 1 79 ? -16.730 1.684 25.363 1.00 91.81 79 SER A O 1
ATOM 551 N N . ALA A 1 80 ? -16.340 2.737 27.305 1.00 89.81 80 ALA A N 1
ATOM 552 C CA . ALA A 1 80 ? -14.895 2.553 27.279 1.00 89.81 80 ALA A CA 1
ATOM 553 C C . ALA A 1 80 ? -14.490 1.094 27.531 1.00 89.81 80 ALA A C 1
ATOM 555 O O . ALA A 1 80 ? -13.599 0.585 26.854 1.00 89.81 80 ALA A O 1
ATOM 556 N N . PHE A 1 81 ? -15.142 0.423 28.482 1.00 91.19 81 PHE A N 1
ATOM 557 C CA . PHE A 1 81 ? -14.873 -0.972 28.819 1.00 91.19 81 PHE A CA 1
ATOM 558 C C . PHE A 1 81 ? -15.262 -1.919 27.684 1.00 91.19 81 PHE A C 1
ATOM 560 O O . PHE A 1 81 ? -14.484 -2.784 27.306 1.00 91.19 81 PHE A O 1
ATOM 567 N N . LEU A 1 82 ? -16.435 -1.724 27.080 1.00 90.00 82 LEU A N 1
ATOM 568 C CA . LEU A 1 82 ? -16.932 -2.557 25.984 1.00 90.00 82 LEU A CA 1
ATOM 569 C C . LEU A 1 82 ? -16.306 -2.226 24.615 1.00 90.00 82 LEU A C 1
ATOM 571 O O . LEU A 1 82 ? -16.686 -2.816 23.596 1.00 90.00 82 LEU A O 1
ATOM 575 N N . LYS A 1 83 ? -15.360 -1.282 24.563 1.00 88.69 83 LYS A N 1
ATOM 576 C CA . LYS A 1 83 ? -14.639 -0.935 23.340 1.00 88.69 83 LYS A CA 1
ATOM 577 C C . LYS A 1 83 ? -13.517 -1.936 23.083 1.00 88.69 83 LYS A C 1
ATOM 579 O O . LYS A 1 83 ? -12.522 -1.982 23.803 1.00 88.69 83 LYS A O 1
ATOM 584 N N . VAL A 1 84 ? -13.643 -2.672 21.986 1.00 85.31 84 VAL A N 1
ATOM 585 C CA . VAL A 1 84 ? -12.609 -3.576 21.476 1.00 85.31 84 VAL A CA 1
ATOM 586 C C . VAL A 1 84 ? -11.862 -2.883 20.347 1.00 85.31 84 VAL A C 1
ATOM 588 O O . VAL A 1 84 ? -12.475 -2.351 19.419 1.00 85.31 84 VAL A O 1
ATOM 591 N N . THR A 1 85 ? -10.531 -2.892 20.409 1.00 83.06 85 THR A N 1
ATOM 592 C CA . THR A 1 85 ? -9.692 -2.393 19.314 1.00 83.06 85 THR A CA 1
ATOM 593 C C . THR A 1 85 ? -9.078 -3.569 18.571 1.00 83.06 85 THR A C 1
ATOM 595 O O . THR A 1 85 ? -8.366 -4.387 19.152 1.00 83.06 85 THR A O 1
ATOM 598 N N . VAL A 1 86 ? -9.357 -3.644 17.273 1.00 82.88 86 VAL A N 1
ATOM 599 C CA . VAL A 1 86 ? -8.792 -4.646 16.370 1.00 82.88 86 VAL A CA 1
ATOM 600 C C . VAL A 1 86 ? -7.751 -3.965 15.502 1.00 82.88 86 VAL A C 1
ATOM 602 O O . VAL A 1 86 ? -8.067 -3.026 14.771 1.00 82.88 86 VAL A O 1
ATOM 605 N N . THR A 1 87 ? -6.517 -4.450 15.543 1.00 82.25 87 THR A N 1
ATOM 606 C CA . THR A 1 87 ? -5.498 -4.027 14.583 1.00 82.25 87 THR A CA 1
ATOM 607 C C . THR A 1 87 ? -5.689 -4.832 13.302 1.00 82.25 87 THR A C 1
ATOM 609 O O . THR A 1 87 ? -5.641 -6.057 13.330 1.00 82.25 87 THR A O 1
ATOM 612 N N . GLY A 1 88 ? -5.961 -4.165 12.180 1.00 77.56 88 GLY A N 1
ATOM 613 C CA . GLY A 1 88 ? -6.132 -4.828 10.884 1.00 77.56 88 GLY A CA 1
ATOM 614 C C . GLY A 1 88 ? -4.866 -5.557 10.419 1.00 77.56 88 GLY A C 1
ATOM 615 O O . GLY A 1 88 ? -3.793 -5.388 10.992 1.00 77.56 88 GLY A O 1
ATOM 616 N N . ALA A 1 89 ? -4.973 -6.352 9.353 1.00 77.12 89 ALA A N 1
ATOM 617 C CA . ALA A 1 89 ? -3.812 -7.034 8.780 1.00 77.12 89 ALA A CA 1
ATOM 618 C C . ALA A 1 89 ? -2.720 -6.038 8.354 1.00 77.12 89 ALA A C 1
ATOM 620 O O . ALA A 1 89 ? -3.005 -4.997 7.751 1.00 77.12 89 ALA A O 1
ATOM 621 N N . GLN A 1 90 ? -1.469 -6.380 8.662 1.00 78.31 90 GLN A N 1
ATOM 622 C CA . GLN A 1 90 ? -0.302 -5.615 8.245 1.00 78.31 90 GLN A CA 1
ATOM 623 C C . GLN A 1 90 ? -0.106 -5.746 6.728 1.00 78.31 90 GLN A C 1
ATOM 625 O O . GLN A 1 90 ? -0.209 -6.841 6.178 1.00 78.31 90 GLN A O 1
ATOM 630 N N . ARG A 1 91 ? 0.170 -4.631 6.040 1.00 79.56 91 ARG A N 1
ATOM 631 C CA . ARG A 1 91 ? 0.632 -4.658 4.643 1.00 79.56 91 ARG A CA 1
ATOM 632 C C . ARG A 1 91 ? 2.153 -4.702 4.638 1.00 79.56 91 ARG A C 1
ATOM 634 O O . ARG A 1 91 ? 2.767 -3.859 5.290 1.00 79.56 91 ARG A O 1
ATOM 641 N N . THR A 1 92 ? 2.724 -5.642 3.895 1.00 79.44 92 THR A N 1
ATOM 642 C CA . THR A 1 92 ? 4.172 -5.751 3.703 1.00 79.44 92 THR A CA 1
ATOM 643 C C . THR A 1 92 ? 4.543 -5.172 2.349 1.00 79.44 92 THR A C 1
ATOM 645 O O . THR A 1 92 ? 3.976 -5.570 1.332 1.00 79.44 92 THR A O 1
ATOM 648 N N . TRP A 1 93 ? 5.487 -4.239 2.354 1.00 74.06 93 TRP A N 1
ATOM 649 C CA . TRP A 1 93 ? 6.111 -3.688 1.162 1.00 74.06 93 TRP A CA 1
ATOM 650 C C . TRP A 1 93 ? 7.537 -4.193 1.065 1.00 74.06 93 TRP A C 1
ATOM 652 O O . TRP A 1 93 ? 8.271 -4.182 2.052 1.00 74.06 93 TRP A O 1
ATOM 662 N N . THR A 1 94 ? 7.911 -4.625 -0.130 1.00 78.75 94 THR A N 1
ATOM 663 C CA . THR A 1 94 ? 9.274 -5.037 -0.437 1.00 78.75 94 THR A CA 1
ATOM 664 C C . THR A 1 94 ? 9.942 -3.923 -1.222 1.00 78.75 94 THR A C 1
ATOM 666 O O . THR A 1 94 ? 9.400 -3.473 -2.230 1.00 78.75 94 THR A O 1
ATOM 669 N N . GLU A 1 95 ? 11.107 -3.479 -0.764 1.00 80.50 95 GLU A N 1
ATOM 670 C CA . GLU A 1 95 ? 11.903 -2.469 -1.453 1.00 80.50 95 GLU A CA 1
ATOM 671 C C . GLU A 1 95 ? 13.338 -2.960 -1.638 1.00 80.50 95 GLU A C 1
ATOM 673 O O . GLU A 1 95 ? 13.983 -3.419 -0.695 1.00 80.50 95 GLU A O 1
ATOM 678 N N . THR A 1 96 ? 13.837 -2.869 -2.869 1.00 83.38 96 THR A N 1
ATOM 679 C CA . THR A 1 96 ? 15.238 -3.149 -3.185 1.00 83.38 96 THR A CA 1
ATOM 680 C C . THR A 1 96 ? 16.037 -1.857 -3.084 1.00 83.38 96 THR A C 1
ATOM 682 O O . THR A 1 96 ? 15.726 -0.871 -3.751 1.00 83.38 96 THR A O 1
ATOM 685 N N . ILE A 1 97 ? 17.072 -1.870 -2.251 1.00 82.25 97 ILE A N 1
ATOM 686 C CA . ILE A 1 97 ? 18.044 -0.795 -2.097 1.00 82.25 97 ILE A CA 1
ATOM 687 C C . ILE A 1 97 ? 19.324 -1.231 -2.805 1.00 82.25 97 ILE A C 1
ATOM 689 O O . ILE A 1 97 ? 19.945 -2.229 -2.434 1.00 82.25 97 ILE A O 1
ATOM 693 N N . TYR A 1 98 ? 19.715 -0.471 -3.821 1.00 84.25 98 TYR A N 1
ATOM 694 C CA . TYR A 1 98 ? 20.962 -0.692 -4.539 1.00 84.25 98 TYR A CA 1
ATOM 695 C C . TYR A 1 98 ? 22.110 0.038 -3.840 1.00 84.25 98 TYR A C 1
ATOM 697 O O . TYR A 1 98 ? 21.965 1.201 -3.463 1.00 84.25 98 TYR A O 1
ATOM 705 N N . THR A 1 99 ? 23.241 -0.640 -3.646 1.00 79.81 99 THR A N 1
ATOM 706 C CA . THR A 1 99 ? 24.427 -0.069 -2.991 1.00 79.81 99 THR A CA 1
ATOM 707 C C . THR A 1 99 ? 25.701 -0.386 -3.772 1.00 79.81 99 THR A C 1
ATOM 709 O O . THR A 1 99 ? 25.836 -1.463 -4.348 1.00 79.81 99 THR A O 1
ATOM 712 N N . THR A 1 100 ? 26.657 0.544 -3.778 1.00 77.44 100 THR A N 1
ATOM 713 C CA . THR A 1 100 ? 27.989 0.368 -4.398 1.00 77.44 100 THR A CA 1
ATOM 714 C C . THR A 1 100 ? 28.954 -0.427 -3.518 1.00 77.44 100 THR A C 1
ATOM 716 O O . THR A 1 100 ? 29.916 -1.011 -4.006 1.00 77.44 100 THR A O 1
ATOM 719 N N . THR A 1 101 ? 28.672 -0.504 -2.218 1.00 65.62 101 THR A N 1
ATOM 720 C CA . THR A 1 101 ? 29.387 -1.353 -1.260 1.00 65.62 101 THR A CA 1
ATOM 721 C C . THR A 1 101 ? 28.490 -2.527 -0.888 1.00 65.62 101 THR A C 1
ATOM 723 O O . THR A 1 101 ? 27.292 -2.331 -0.677 1.00 65.62 101 THR A O 1
ATOM 726 N N . SER A 1 102 ? 29.037 -3.738 -0.756 1.00 54.75 102 SER A N 1
ATOM 727 C CA . SER A 1 102 ? 28.315 -4.876 -0.176 1.00 54.75 102 SER A CA 1
ATOM 728 C C . SER A 1 102 ? 27.946 -4.552 1.279 1.00 54.75 102 SER A C 1
ATOM 730 O O . SER A 1 102 ? 28.752 -4.734 2.194 1.00 54.75 102 SER A O 1
ATOM 732 N N . GLY A 1 103 ? 26.760 -3.984 1.494 1.00 52.47 103 GLY A N 1
ATOM 733 C CA . GLY A 1 103 ? 26.243 -3.691 2.825 1.00 52.47 103 GLY A CA 1
ATOM 734 C C . GLY A 1 103 ? 25.902 -4.988 3.566 1.00 52.47 103 GLY A C 1
ATOM 735 O O . GLY A 1 103 ? 25.559 -5.986 2.928 1.00 52.47 103 GLY A O 1
ATOM 736 N N . PRO A 1 104 ? 25.992 -5.017 4.906 1.00 47.72 104 PRO A N 1
ATOM 737 C CA . PRO A 1 104 ? 25.541 -6.173 5.666 1.00 47.72 104 PRO A CA 1
ATOM 738 C C . PRO A 1 104 ? 24.047 -6.399 5.412 1.00 47.72 104 PRO A C 1
ATOM 740 O O . PRO A 1 104 ? 23.243 -5.475 5.536 1.00 47.72 104 PRO A O 1
ATOM 743 N N . ALA A 1 105 ? 23.676 -7.634 5.071 1.00 49.84 105 ALA A N 1
ATOM 744 C CA . ALA A 1 105 ? 22.280 -8.038 4.980 1.00 49.84 105 ALA A CA 1
ATOM 745 C C . ALA A 1 105 ? 21.616 -7.812 6.347 1.00 49.84 105 ALA A C 1
ATOM 747 O O . ALA A 1 105 ? 21.945 -8.489 7.324 1.00 49.84 105 ALA A O 1
ATOM 748 N N . LEU A 1 106 ? 20.715 -6.832 6.440 1.00 52.19 106 LEU A N 1
ATOM 749 C CA . LEU A 1 106 ? 19.924 -6.644 7.651 1.00 52.19 106 LEU A CA 1
ATOM 750 C C . LEU A 1 106 ? 18.972 -7.839 7.821 1.00 52.19 106 LEU A C 1
ATOM 752 O O . LEU A 1 106 ? 18.457 -8.362 6.828 1.00 52.19 106 LEU A O 1
ATOM 756 N N . PRO A 1 107 ? 18.731 -8.295 9.063 1.00 47.66 107 PRO A N 1
ATOM 757 C CA . PRO A 1 107 ? 17.788 -9.374 9.310 1.00 47.66 107 PRO A CA 1
ATOM 758 C C . PRO A 1 107 ? 16.381 -8.970 8.839 1.00 47.66 107 PRO A C 1
ATOM 760 O O . PRO A 1 107 ? 16.010 -7.797 8.954 1.00 47.66 107 PRO A O 1
ATOM 763 N N . PRO A 1 108 ? 15.577 -9.922 8.329 1.00 51.41 108 PRO A N 1
ATOM 764 C CA . PRO A 1 108 ? 14.219 -9.638 7.887 1.00 51.41 108 PRO A CA 1
ATOM 765 C C . PRO A 1 108 ? 13.406 -9.031 9.033 1.00 51.41 108 PRO A C 1
ATOM 767 O O . PRO A 1 108 ? 13.418 -9.531 10.159 1.00 51.41 108 PRO A O 1
ATOM 770 N N . THR A 1 109 ? 12.688 -7.944 8.747 1.00 50.09 109 THR A N 1
ATOM 771 C CA . THR A 1 109 ? 11.774 -7.323 9.706 1.00 50.09 109 THR A CA 1
ATOM 772 C C . THR A 1 109 ? 10.651 -8.302 10.045 1.00 50.09 109 THR A C 1
ATOM 774 O O . THR A 1 109 ? 9.881 -8.709 9.176 1.00 50.09 109 THR A O 1
ATOM 777 N N . THR A 1 110 ? 10.561 -8.693 11.316 1.00 45.25 110 THR A N 1
ATOM 778 C CA . THR A 1 110 ? 9.518 -9.588 11.827 1.00 45.25 110 THR A CA 1
ATOM 779 C C . THR A 1 110 ? 8.139 -8.955 11.633 1.00 45.25 110 THR A C 1
ATOM 781 O O . THR A 1 110 ? 7.837 -7.919 12.222 1.00 45.25 110 THR A O 1
ATOM 784 N N . VAL A 1 111 ? 7.290 -9.582 10.815 1.00 50.78 111 VAL A N 1
ATOM 785 C CA . VAL A 1 111 ? 5.887 -9.179 10.637 1.00 50.78 111 VAL A CA 1
ATOM 786 C C . VAL A 1 111 ? 5.122 -9.524 11.915 1.00 50.78 111 VAL A C 1
ATOM 788 O O . VAL A 1 111 ? 5.130 -10.678 12.349 1.00 50.78 111 VAL A O 1
ATOM 791 N N . LEU A 1 112 ? 4.475 -8.535 12.535 1.00 52.75 112 LEU A N 1
ATOM 792 C CA . LEU A 1 112 ? 3.674 -8.768 13.735 1.00 52.75 112 LEU A CA 1
ATOM 793 C C . LEU A 1 112 ? 2.288 -9.299 13.328 1.00 52.75 112 LEU A C 1
ATOM 795 O O . LEU A 1 112 ? 1.678 -8.782 12.389 1.00 52.75 112 LEU A O 1
ATOM 799 N N . PRO A 1 113 ? 1.764 -10.333 14.007 1.00 53.69 113 PRO A N 1
ATOM 800 C CA . PRO A 1 113 ? 0.438 -10.859 13.712 1.00 53.69 113 PRO A CA 1
ATOM 801 C C . PRO A 1 113 ? -0.665 -9.865 14.096 1.00 53.69 113 PRO A C 1
ATOM 803 O O . PRO A 1 113 ? -0.486 -8.997 14.952 1.00 53.69 113 PRO A O 1
ATOM 806 N N . VAL A 1 114 ? -1.845 -10.046 13.494 1.00 53.78 114 VAL A N 1
ATOM 807 C CA . VAL A 1 114 ? -3.086 -9.371 13.898 1.00 53.78 114 VAL A CA 1
ATOM 808 C C . VAL A 1 114 ? -3.344 -9.649 15.376 1.00 53.78 114 VAL A C 1
ATOM 810 O O . VAL A 1 114 ? -3.590 -10.790 15.768 1.00 53.78 114 VAL A O 1
ATOM 813 N N . THR A 1 115 ? -3.301 -8.605 16.196 1.00 55.47 115 THR A N 1
ATOM 814 C CA . THR A 1 115 ? -3.639 -8.685 17.614 1.00 55.47 115 THR A CA 1
ATOM 815 C C . THR A 1 115 ? -5.021 -8.087 17.844 1.00 55.47 115 THR A C 1
ATOM 817 O O . THR A 1 115 ? -5.321 -6.952 17.464 1.00 55.47 115 THR A O 1
ATOM 820 N N . THR A 1 116 ? -5.889 -8.884 18.466 1.00 53.09 116 THR A N 1
ATOM 821 C CA . THR A 1 116 ? -7.119 -8.376 19.078 1.00 53.09 116 THR A CA 1
ATOM 822 C C . THR A 1 116 ? -6.745 -7.960 20.491 1.00 53.09 116 THR A C 1
ATOM 824 O O . THR A 1 116 ? -6.329 -8.807 21.280 1.00 53.09 116 THR A O 1
ATOM 827 N N . ALA A 1 117 ? -6.831 -6.669 20.805 1.00 58.72 117 ALA A N 1
ATOM 828 C CA . ALA A 1 117 ? -6.649 -6.227 22.179 1.00 58.72 117 ALA A CA 1
ATOM 829 C C . ALA A 1 117 ? -7.938 -6.516 22.963 1.00 58.72 117 ALA A C 1
ATOM 831 O O . ALA A 1 117 ? -9.034 -6.180 22.506 1.00 58.72 117 ALA A O 1
ATOM 832 N N . ALA A 1 118 ? -7.794 -7.149 24.128 1.00 57.91 118 ALA A N 1
ATOM 833 C CA . ALA A 1 118 ? -8.836 -7.265 25.149 1.00 57.91 118 ALA A CA 1
ATOM 834 C C . ALA A 1 118 ? -9.410 -5.873 25.516 1.00 57.91 118 ALA A C 1
ATOM 836 O O . ALA A 1 118 ? -8.777 -4.860 25.189 1.00 57.91 118 ALA A O 1
ATOM 837 N N . PRO A 1 119 ? -10.592 -5.791 26.164 1.00 58.62 119 PRO A N 1
ATOM 838 C CA . PRO A 1 119 ? -11.152 -4.521 26.629 1.00 58.62 119 PRO A CA 1
ATOM 839 C C . PRO A 1 119 ? -10.092 -3.668 27.335 1.00 58.62 119 PRO A C 1
ATOM 841 O O . PRO A 1 119 ? -9.342 -4.137 28.188 1.00 58.62 119 PRO A O 1
ATOM 844 N N . ALA A 1 120 ? -9.993 -2.405 26.924 1.00 60.00 120 ALA A N 1
ATOM 845 C CA . ALA A 1 120 ? -8.833 -1.562 27.211 1.00 60.00 120 ALA A CA 1
ATOM 846 C C . ALA A 1 120 ? -8.746 -1.069 28.668 1.00 60.00 120 ALA A C 1
ATOM 848 O O . ALA A 1 120 ? -7.790 -0.372 29.016 1.00 60.00 120 ALA A O 1
ATOM 849 N N . LYS A 1 121 ? -9.740 -1.370 29.513 1.00 73.56 121 LYS A N 1
ATOM 850 C CA . LYS A 1 121 ? -9.835 -0.835 30.874 1.00 73.56 121 LYS A CA 1
ATOM 851 C C . LYS A 1 121 ? -10.147 -1.909 31.919 1.00 73.56 121 LYS A C 1
ATOM 853 O O . LYS A 1 121 ? -11.007 -2.750 31.670 1.00 73.56 121 LYS A O 1
ATOM 858 N N . PRO A 1 122 ? -9.530 -1.817 33.113 1.00 84.19 122 PRO A N 1
ATOM 859 C CA . PRO A 1 122 ? -9.955 -2.592 34.270 1.00 84.19 122 PRO A CA 1
ATOM 860 C C . PRO A 1 122 ? -11.353 -2.160 34.734 1.00 84.19 122 PRO A C 1
ATOM 862 O O . PRO A 1 122 ? -11.818 -1.060 34.417 1.00 84.19 122 PRO A O 1
ATOM 865 N N . LEU A 1 123 ? -11.993 -3.020 35.529 1.00 89.56 123 LEU A N 1
ATOM 866 C CA . LEU A 1 123 ? -13.266 -2.726 36.187 1.00 89.56 123 LEU A CA 1
ATOM 867 C C . LEU A 1 123 ? -13.181 -1.409 36.985 1.00 89.56 123 LEU A C 1
ATOM 869 O O . LEU A 1 123 ? -12.253 -1.242 37.784 1.00 89.56 123 LEU A O 1
ATOM 873 N N . PRO A 1 124 ? -14.133 -0.475 36.813 1.00 90.75 124 PRO A N 1
ATOM 874 C CA . PRO A 1 124 ? -14.185 0.733 37.627 1.00 90.75 124 PRO A CA 1
ATOM 875 C C . PRO A 1 124 ? -14.413 0.417 39.105 1.00 90.75 124 PRO A C 1
ATOM 877 O O . PRO A 1 124 ? -15.173 -0.482 39.454 1.00 90.75 124 PRO A O 1
ATOM 880 N N . THR A 1 125 ? -13.841 1.225 39.996 1.00 90.94 125 THR A N 1
ATOM 881 C CA . THR A 1 125 ? -13.903 1.009 41.454 1.00 90.94 125 THR A CA 1
ATOM 882 C C . THR A 1 125 ? -15.327 1.024 42.017 1.00 90.94 125 THR A C 1
ATOM 884 O O . THR A 1 125 ? -15.602 0.429 43.057 1.00 90.94 125 THR A O 1
ATOM 887 N N . TYR A 1 126 ? -16.261 1.715 41.357 1.00 89.88 126 TYR A N 1
ATOM 888 C CA . TYR A 1 126 ? -17.659 1.713 41.787 1.00 89.88 126 TYR A CA 1
ATOM 889 C C . TYR A 1 126 ? -18.368 0.387 41.484 1.00 89.88 126 TYR A C 1
ATOM 891 O O . TYR A 1 126 ? -19.361 0.089 42.138 1.00 89.88 126 TYR A O 1
ATOM 899 N N . ALA A 1 127 ? -17.854 -0.395 40.534 1.00 91.38 127 ALA A N 1
ATOM 900 C CA . ALA A 1 127 ? -18.401 -1.666 40.078 1.00 91.38 127 ALA A CA 1
ATOM 901 C C . ALA A 1 127 ? -17.732 -2.873 40.765 1.00 91.38 127 ALA A C 1
ATOM 903 O O . ALA A 1 127 ? -17.675 -3.959 40.205 1.00 91.38 127 ALA A O 1
ATOM 904 N N . ASP A 1 128 ? -17.229 -2.694 41.985 1.00 90.69 128 ASP A N 1
ATOM 905 C CA . ASP A 1 128 ? -16.643 -3.743 42.837 1.00 90.69 128 ASP A CA 1
ATOM 906 C C . ASP A 1 128 ? -17.574 -4.941 43.116 1.00 90.69 128 ASP A C 1
ATOM 908 O O . ASP A 1 128 ? -17.103 -6.049 43.359 1.00 90.69 128 ASP A O 1
ATOM 912 N N . GLU A 1 129 ? -18.893 -4.746 43.063 1.00 91.12 129 GLU A N 1
ATOM 913 C CA . GLU A 1 129 ? -19.886 -5.823 43.163 1.00 91.12 129 GLU A CA 1
ATOM 914 C C . GLU A 1 129 ? -19.923 -6.716 41.904 1.00 91.12 129 GLU A C 1
ATOM 916 O O . GLU A 1 129 ? -20.482 -7.816 41.939 1.00 91.12 129 GLU A O 1
ATOM 921 N N . CYS A 1 130 ? -19.314 -6.281 40.797 1.00 90.94 130 CYS A N 1
ATOM 922 C CA . CYS A 1 130 ? -19.099 -7.095 39.605 1.00 90.94 130 CYS A CA 1
ATOM 923 C C . CYS A 1 130 ? -17.856 -7.965 39.816 1.00 90.94 130 CYS A C 1
ATOM 925 O O . CYS A 1 130 ? -16.722 -7.495 39.767 1.00 90.94 130 CYS A O 1
ATOM 927 N N . ARG A 1 131 ? -18.070 -9.259 40.077 1.00 87.88 131 ARG A N 1
ATOM 928 C CA . ARG A 1 131 ? -16.999 -10.195 40.459 1.00 87.88 131 ARG A CA 1
ATOM 929 C C . ARG A 1 131 ? -16.039 -10.503 39.317 1.00 87.88 131 ARG A C 1
ATOM 931 O O . ARG A 1 131 ? -14.902 -10.894 39.571 1.00 87.88 131 ARG A O 1
ATOM 938 N N . GLN A 1 132 ? -16.510 -10.381 38.080 1.00 87.81 132 GLN A N 1
ATOM 939 C CA . GLN A 1 132 ? -15.746 -10.639 36.868 1.00 87.81 132 GLN A CA 1
ATOM 940 C C . GLN A 1 132 ? -16.049 -9.592 35.795 1.00 87.81 132 GLN A C 1
ATOM 942 O O . GLN A 1 132 ? -17.121 -8.986 35.760 1.00 87.81 132 GLN A O 1
ATOM 947 N N . GLU A 1 133 ? -15.116 -9.444 34.858 1.00 87.25 133 GLU A N 1
ATOM 948 C CA . GLU A 1 133 ? -15.262 -8.602 33.666 1.00 87.25 133 GLU A CA 1
ATOM 949 C C . GLU A 1 133 ? -16.514 -8.942 32.844 1.00 87.25 133 GLU A C 1
ATOM 951 O O . GLU A 1 133 ? -17.178 -8.047 32.325 1.00 87.25 133 GLU A O 1
ATOM 956 N N . SER A 1 134 ? -16.887 -10.225 32.775 1.00 86.94 134 SER A N 1
ATOM 957 C CA . SER A 1 134 ? -18.111 -10.683 32.109 1.00 86.94 134 SER A CA 1
ATOM 958 C C . SER A 1 134 ? -19.390 -10.169 32.770 1.00 86.94 134 SER A C 1
ATOM 960 O O . SER A 1 134 ? -20.365 -9.889 32.073 1.00 86.94 134 SER A O 1
ATOM 962 N N . ASP A 1 135 ? -19.388 -10.036 34.099 1.00 89.69 135 ASP A N 1
ATOM 963 C CA . ASP A 1 135 ? -20.553 -9.579 34.862 1.00 89.69 135 ASP A CA 1
ATOM 964 C C . ASP A 1 135 ? -20.777 -8.089 34.599 1.00 89.69 135 ASP A C 1
ATOM 966 O O . ASP A 1 135 ? -21.889 -7.658 34.297 1.00 89.69 135 ASP A O 1
ATOM 970 N N . TYR A 1 136 ? -19.688 -7.316 34.607 1.00 90.88 136 TYR A N 1
ATOM 971 C CA . TYR A 1 136 ? -19.720 -5.898 34.265 1.00 90.88 136 TYR A CA 1
ATOM 972 C C . TYR A 1 136 ? -20.101 -5.667 32.797 1.00 90.88 136 TYR A C 1
ATOM 974 O O . TYR A 1 136 ? -20.949 -4.823 32.513 1.00 90.88 136 TYR A O 1
ATOM 982 N N . ALA A 1 137 ? -19.567 -6.464 31.861 1.00 90.44 137 ALA A N 1
ATOM 983 C CA . ALA A 1 137 ? -19.962 -6.402 30.453 1.00 90.44 137 ALA A CA 1
ATOM 984 C C . ALA A 1 137 ? -21.470 -6.638 30.265 1.00 90.44 137 ALA A C 1
ATOM 986 O O . ALA A 1 137 ? -22.128 -5.915 29.514 1.00 90.44 137 ALA A O 1
ATOM 987 N N . SER A 1 138 ? -22.030 -7.625 30.972 1.00 89.50 138 SER A N 1
ATOM 988 C CA . SER A 1 138 ? -23.467 -7.904 30.941 1.00 89.50 138 SER A CA 1
ATOM 989 C C . SER A 1 138 ? -24.290 -6.763 31.538 1.00 89.50 138 SER A C 1
ATOM 991 O O . SER A 1 138 ? -25.314 -6.387 30.968 1.00 89.50 138 SER A O 1
ATOM 993 N N . ALA A 1 139 ? -23.850 -6.198 32.663 1.00 91.19 139 ALA A N 1
ATOM 994 C CA . ALA A 1 139 ? -24.522 -5.077 33.312 1.00 91.19 139 ALA A CA 1
ATOM 995 C C . ALA A 1 139 ? -24.507 -3.810 32.436 1.00 91.19 139 ALA A C 1
ATOM 997 O O . ALA A 1 139 ? -25.502 -3.089 32.370 1.00 91.19 139 ALA A O 1
ATOM 998 N N . CYS A 1 140 ? -23.429 -3.576 31.684 1.00 91.94 140 CYS A N 1
ATOM 999 C CA . CYS A 1 140 ? -23.374 -2.521 30.672 1.00 91.94 140 CYS A CA 1
ATOM 1000 C C . CYS A 1 140 ? -24.377 -2.747 29.530 1.00 91.94 140 CYS A C 1
ATOM 1002 O O . CYS A 1 140 ? -25.030 -1.798 29.095 1.00 91.94 140 CYS A O 1
ATOM 1004 N N . GLY A 1 141 ? -24.581 -4.000 29.108 1.00 90.62 141 GLY A N 1
ATOM 1005 C CA . GLY A 1 141 ? -25.660 -4.358 28.183 1.00 90.62 141 GLY A CA 1
ATOM 1006 C C . GLY A 1 141 ? -27.051 -4.033 28.741 1.00 90.62 141 GLY A C 1
ATOM 1007 O O . GLY A 1 141 ? -27.918 -3.567 28.006 1.00 90.62 141 GLY A O 1
ATOM 1008 N N . CYS A 1 142 ? -27.252 -4.189 30.053 1.00 90.44 142 CYS A N 1
ATOM 1009 C CA . CYS A 1 142 ? -28.493 -3.802 30.731 1.00 90.44 142 CYS A CA 1
ATOM 1010 C C . CYS A 1 142 ? -28.718 -2.291 30.802 1.00 90.44 142 CYS A C 1
ATOM 1012 O O . CYS A 1 142 ? -29.865 -1.850 30.789 1.00 90.44 142 CYS A O 1
ATOM 1014 N N . LEU A 1 143 ? -27.641 -1.504 30.844 1.00 90.38 143 LEU A N 1
ATOM 1015 C CA . LEU A 1 143 ? -27.685 -0.046 30.710 1.00 90.38 143 LEU A CA 1
ATOM 1016 C C . LEU A 1 143 ? -27.976 0.395 29.259 1.00 90.38 143 LEU A C 1
ATOM 1018 O O . LEU A 1 143 ? -28.190 1.572 28.999 1.00 90.38 143 LEU A O 1
ATOM 1022 N N . GLY A 1 144 ? -28.005 -0.544 28.306 1.00 90.38 144 GLY A N 1
ATOM 1023 C CA . GLY A 1 144 ? -28.210 -0.269 26.884 1.00 90.38 144 GLY A CA 1
ATOM 1024 C C . GLY A 1 144 ? -26.924 0.066 26.125 1.00 90.38 144 GLY A C 1
ATOM 1025 O O . GLY A 1 144 ? -26.988 0.448 24.956 1.00 90.38 144 GLY A O 1
ATOM 1026 N N . VAL A 1 145 ? -25.753 -0.091 26.752 1.00 91.25 145 VAL A N 1
ATOM 1027 C CA . VAL A 1 145 ? -24.458 0.127 26.101 1.00 91.25 145 VAL A CA 1
ATOM 1028 C C . VAL A 1 145 ? -24.027 -1.151 25.389 1.00 91.25 145 VAL A C 1
ATOM 1030 O O . VAL A 1 145 ? -23.867 -2.205 26.002 1.00 91.25 145 VAL A O 1
ATOM 1033 N N . ASN A 1 146 ? -23.806 -1.052 24.080 1.00 87.50 146 ASN A N 1
ATOM 1034 C CA . ASN A 1 146 ? -23.399 -2.182 23.252 1.00 87.50 146 ASN A CA 1
ATOM 1035 C C . ASN A 1 146 ? -21.883 -2.227 23.046 1.00 87.50 146 ASN A C 1
ATOM 1037 O O . ASN A 1 146 ? -21.209 -1.196 22.958 1.00 87.50 146 ASN A O 1
ATOM 1041 N N . ALA A 1 147 ? -21.356 -3.444 22.888 1.00 87.06 147 ALA A N 1
ATOM 1042 C CA . ALA A 1 147 ? -19.968 -3.643 22.501 1.00 87.06 147 ALA A CA 1
ATOM 1043 C C . ALA A 1 147 ? -19.672 -2.978 21.160 1.00 87.06 147 ALA A C 1
ATOM 1045 O O . ALA A 1 147 ? -20.373 -3.185 20.170 1.00 87.06 147 ALA A O 1
ATOM 1046 N N . THR A 1 148 ? -18.608 -2.179 21.142 1.00 85.62 148 THR A N 1
ATOM 1047 C CA . THR A 1 148 ? -18.184 -1.448 19.952 1.00 85.62 148 THR A CA 1
ATOM 1048 C C . THR A 1 148 ? -16.814 -1.942 19.538 1.00 85.62 148 THR A C 1
ATOM 1050 O O . THR A 1 148 ? -15.878 -1.956 20.333 1.00 85.62 148 THR A O 1
ATOM 1053 N N . THR A 1 149 ? -16.683 -2.321 18.272 1.00 85.19 149 THR A N 1
ATOM 1054 C CA . THR A 1 149 ? -15.390 -2.686 17.693 1.00 85.19 149 THR A CA 1
ATOM 1055 C C . THR A 1 149 ? -14.859 -1.516 16.883 1.00 85.19 149 THR A C 1
ATOM 1057 O O . THR A 1 149 ? -15.537 -1.009 15.995 1.00 85.19 149 THR A O 1
ATOM 1060 N N . THR A 1 150 ? -13.639 -1.079 17.180 1.00 86.00 150 THR A N 1
ATOM 1061 C CA . THR A 1 150 ? -12.901 -0.122 16.353 1.00 86.00 150 THR A CA 1
ATOM 1062 C C . THR A 1 150 ? -11.768 -0.850 15.657 1.00 86.00 150 THR A C 1
ATOM 1064 O O . THR A 1 150 ? -10.916 -1.449 16.310 1.00 86.00 150 THR A O 1
ATOM 1067 N N . THR A 1 151 ? -11.734 -0.783 14.331 1.00 83.69 151 THR A N 1
ATOM 1068 C CA . THR A 1 151 ? -10.605 -1.298 13.558 1.00 83.69 151 THR A CA 1
ATOM 1069 C C . THR A 1 151 ? -9.603 -0.182 13.315 1.00 83.69 151 THR A C 1
ATOM 1071 O O . THR A 1 151 ? -9.946 0.857 12.754 1.00 83.69 151 THR A O 1
ATOM 1074 N N . VAL A 1 152 ? -8.355 -0.404 13.714 1.00 84.50 152 VAL A N 1
ATOM 1075 C CA . VAL A 1 152 ? -7.235 0.493 13.424 1.00 84.50 152 VAL A CA 1
ATOM 1076 C C . VAL A 1 152 ? -6.398 -0.134 12.319 1.00 84.50 152 VAL A C 1
ATOM 1078 O O . VAL A 1 152 ? -6.157 -1.342 12.304 1.00 84.50 152 VAL A O 1
ATOM 1081 N N . ARG A 1 153 ? -5.961 0.678 11.356 1.00 81.12 153 ARG A N 1
ATOM 1082 C CA . ARG A 1 153 ? -5.049 0.220 10.306 1.00 81.12 153 ARG A CA 1
ATOM 1083 C C . ARG A 1 153 ? -3.684 -0.086 10.935 1.00 81.12 153 ARG A C 1
ATOM 1085 O O . ARG A 1 153 ? -3.100 0.785 11.573 1.00 81.12 153 ARG A O 1
ATOM 1092 N N . ALA A 1 154 ? -3.168 -1.295 10.714 1.00 81.06 154 ALA A N 1
ATOM 1093 C CA . ALA A 1 154 ? -1.785 -1.617 11.053 1.00 81.06 154 ALA A CA 1
ATOM 1094 C C . ALA A 1 154 ? -0.807 -0.734 10.267 1.00 81.06 154 ALA A C 1
ATOM 1096 O O . ALA A 1 154 ? -1.050 -0.396 9.105 1.00 81.06 154 ALA A O 1
ATOM 1097 N N . GLN A 1 155 ? 0.319 -0.389 10.889 1.00 76.19 155 GLN A N 1
ATOM 1098 C CA . GLN A 1 155 ? 1.412 0.279 10.188 1.00 76.19 155 GLN A CA 1
ATOM 1099 C C . GLN A 1 155 ? 1.971 -0.625 9.083 1.00 76.19 155 GLN A C 1
ATOM 1101 O O . GLN A 1 155 ? 1.956 -1.846 9.206 1.00 76.19 155 GLN A O 1
ATOM 1106 N N . ALA A 1 156 ? 2.452 -0.039 7.989 1.00 77.50 156 ALA A N 1
ATOM 1107 C CA . ALA A 1 156 ? 3.103 -0.810 6.935 1.00 77.50 156 ALA A CA 1
ATOM 1108 C C . ALA A 1 156 ? 4.396 -1.458 7.465 1.00 77.50 156 ALA A C 1
ATOM 1110 O O . ALA A 1 156 ? 5.181 -0.802 8.145 1.00 77.50 156 ALA A O 1
ATOM 1111 N N . ALA A 1 157 ? 4.610 -2.739 7.153 1.00 76.94 157 ALA A N 1
ATOM 1112 C CA . ALA A 1 157 ? 5.930 -3.360 7.237 1.00 76.94 157 ALA A CA 1
ATOM 1113 C C . ALA A 1 157 ? 6.710 -3.025 5.970 1.00 76.94 157 ALA A C 1
ATOM 1115 O O . ALA A 1 157 ? 6.155 -3.113 4.874 1.00 76.94 157 ALA A O 1
ATOM 1116 N N . TYR A 1 158 ? 7.995 -2.729 6.128 1.00 76.06 158 TYR A N 1
ATOM 1117 C CA . TYR A 1 158 ? 8.940 -2.627 5.025 1.00 76.06 158 TYR A CA 1
ATOM 1118 C C . TYR A 1 158 ? 9.972 -3.738 5.170 1.00 76.06 158 TYR A C 1
ATOM 1120 O O . TYR A 1 158 ? 10.525 -3.936 6.250 1.00 76.06 158 TYR A O 1
ATOM 1128 N N . VAL A 1 159 ? 10.197 -4.473 4.088 1.00 80.88 159 VAL A N 1
ATOM 1129 C CA . VAL A 1 159 ? 11.263 -5.462 3.959 1.00 80.88 159 VAL A CA 1
ATOM 1130 C C . VAL A 1 159 ? 12.235 -4.922 2.925 1.00 80.88 159 VAL A C 1
ATOM 1132 O O . VAL A 1 159 ? 11.877 -4.759 1.759 1.00 80.88 159 VAL A O 1
ATOM 1135 N N . TYR A 1 160 ? 13.453 -4.635 3.370 1.00 78.31 160 TYR A N 1
ATOM 1136 C CA . TYR A 1 160 ? 14.509 -4.133 2.503 1.00 78.31 160 TYR A CA 1
ATOM 1137 C C . TYR A 1 160 ? 15.392 -5.281 2.027 1.00 78.31 160 TYR A C 1
ATOM 1139 O O . TYR A 1 160 ? 15.902 -6.057 2.838 1.00 78.31 160 TYR A O 1
ATOM 1147 N N . HIS A 1 161 ? 15.595 -5.366 0.716 1.00 80.31 161 HIS A N 1
ATOM 1148 C CA . HIS A 1 161 ? 16.628 -6.203 0.118 1.00 80.31 161 HIS A CA 1
ATOM 1149 C C . HIS A 1 161 ? 17.762 -5.321 -0.373 1.00 80.31 161 HIS A C 1
ATOM 1151 O O . HIS A 1 161 ? 17.521 -4.318 -1.033 1.00 80.31 161 HIS A O 1
ATOM 1157 N N . TYR A 1 162 ? 18.995 -5.711 -0.075 1.00 81.44 162 TYR A N 1
ATOM 1158 C CA . TYR A 1 162 ? 20.174 -5.025 -0.582 1.00 81.44 162 TYR A CA 1
ATOM 1159 C C . TYR A 1 162 ? 20.709 -5.781 -1.789 1.00 81.44 162 TYR A C 1
ATOM 1161 O O . TYR A 1 162 ? 20.883 -7.000 -1.729 1.00 81.44 162 TYR A O 1
ATOM 1169 N N . ALA A 1 163 ? 20.953 -5.058 -2.874 1.00 83.62 163 ALA A N 1
ATOM 1170 C CA . ALA A 1 163 ? 21.544 -5.590 -4.093 1.00 83.62 163 ALA A CA 1
ATOM 1171 C C . ALA A 1 163 ? 22.719 -4.702 -4.530 1.00 83.62 163 ALA A C 1
ATOM 1173 O O . ALA A 1 163 ? 22.683 -3.491 -4.293 1.00 83.62 163 ALA A O 1
ATOM 1174 N N . PRO A 1 164 ? 23.762 -5.266 -5.161 1.00 85.44 164 PRO A N 1
ATOM 1175 C CA . PRO A 1 164 ? 24.811 -4.450 -5.754 1.00 85.44 164 PRO A CA 1
ATOM 1176 C C . PRO A 1 164 ? 24.219 -3.576 -6.866 1.00 85.44 164 PRO A C 1
ATOM 1178 O O . PRO A 1 164 ? 23.377 -4.033 -7.643 1.00 85.44 164 PRO A O 1
ATOM 1181 N N . ALA A 1 165 ? 24.650 -2.319 -6.931 1.00 87.31 165 ALA A N 1
ATOM 1182 C CA . ALA A 1 165 ? 24.300 -1.391 -8.003 1.00 87.31 165 ALA A CA 1
ATOM 1183 C C . ALA A 1 165 ? 25.123 -1.695 -9.272 1.00 87.31 165 ALA A C 1
ATOM 1185 O O . ALA A 1 165 ? 25.960 -0.905 -9.696 1.00 87.31 165 ALA A O 1
ATOM 1186 N N . GLU A 1 166 ? 24.925 -2.882 -9.842 1.00 87.69 166 GLU A N 1
ATOM 1187 C CA . GLU A 1 166 ? 25.641 -3.383 -11.017 1.00 87.69 166 GLU A CA 1
ATOM 1188 C C . GLU A 1 166 ? 24.640 -3.912 -12.053 1.00 87.69 166 GLU A C 1
ATOM 1190 O O . GLU A 1 166 ? 23.549 -4.362 -11.695 1.00 87.69 166 GLU A O 1
ATOM 1195 N N . ASN A 1 167 ? 25.013 -3.878 -13.339 1.00 89.25 167 ASN A N 1
ATOM 1196 C CA . ASN A 1 167 ? 24.202 -4.390 -14.458 1.00 89.25 167 ASN A CA 1
ATOM 1197 C C . ASN A 1 167 ? 22.761 -3.832 -14.468 1.00 89.25 167 ASN A C 1
ATOM 1199 O O . ASN A 1 167 ? 21.776 -4.552 -14.655 1.00 89.25 167 ASN A O 1
ATOM 1203 N N . CYS A 1 168 ? 22.617 -2.526 -14.220 1.00 90.69 168 CYS A N 1
ATOM 1204 C CA . CYS A 1 168 ? 21.313 -1.864 -14.112 1.00 90.69 168 CYS A CA 1
ATOM 1205 C C . CYS A 1 168 ? 20.512 -1.885 -15.423 1.00 90.69 168 CYS A C 1
ATOM 1207 O O . CYS A 1 168 ? 19.280 -1.875 -15.403 1.00 90.69 168 CYS A O 1
ATOM 1209 N N . ASP A 1 169 ? 21.193 -1.972 -16.562 1.00 91.75 169 ASP A N 1
ATOM 1210 C CA . ASP A 1 169 ? 20.581 -2.178 -17.870 1.00 91.75 169 ASP A CA 1
ATOM 1211 C C . ASP A 1 169 ? 19.977 -3.588 -18.011 1.00 91.75 169 ASP A C 1
ATOM 1213 O O . ASP A 1 169 ? 18.906 -3.747 -18.595 1.00 91.75 169 ASP A O 1
ATOM 1217 N N . GLU A 1 170 ? 20.599 -4.615 -17.425 1.00 92.69 170 GLU A N 1
ATOM 1218 C CA . GLU A 1 170 ? 20.031 -5.968 -17.388 1.00 92.69 170 GLU A CA 1
ATOM 1219 C C . GLU A 1 170 ? 18.802 -6.046 -16.480 1.00 92.69 170 GLU A C 1
ATOM 1221 O O . GLU A 1 170 ? 17.853 -6.771 -16.787 1.00 92.69 170 GLU A O 1
ATOM 1226 N N . ILE A 1 171 ? 18.781 -5.274 -15.387 1.00 92.00 171 ILE A N 1
ATOM 1227 C CA . ILE A 1 171 ? 17.580 -5.106 -14.559 1.00 92.00 171 ILE A CA 1
ATOM 1228 C C . ILE A 1 171 ? 16.455 -4.492 -15.398 1.00 92.00 171 ILE A C 1
ATOM 1230 O O . ILE A 1 171 ? 15.343 -5.012 -15.373 1.00 92.00 171 ILE A O 1
ATOM 1234 N N . ALA A 1 172 ? 16.736 -3.448 -16.183 1.00 92.62 172 ALA A N 1
ATOM 1235 C CA . ALA A 1 172 ? 15.739 -2.842 -17.066 1.00 92.62 172 ALA A CA 1
ATOM 1236 C C . ALA A 1 172 ? 15.153 -3.868 -18.046 1.00 92.62 172 ALA A C 1
ATOM 1238 O O . ALA A 1 172 ? 13.938 -4.011 -18.137 1.00 92.62 172 ALA A O 1
ATOM 1239 N N . VAL A 1 173 ? 16.009 -4.635 -18.725 1.00 95.12 173 VAL A N 1
ATOM 1240 C CA . VAL A 1 173 ? 15.577 -5.640 -19.709 1.00 95.12 173 VAL A CA 1
ATOM 1241 C C . VAL A 1 173 ? 14.773 -6.776 -19.080 1.00 95.12 173 VAL A C 1
ATOM 1243 O O 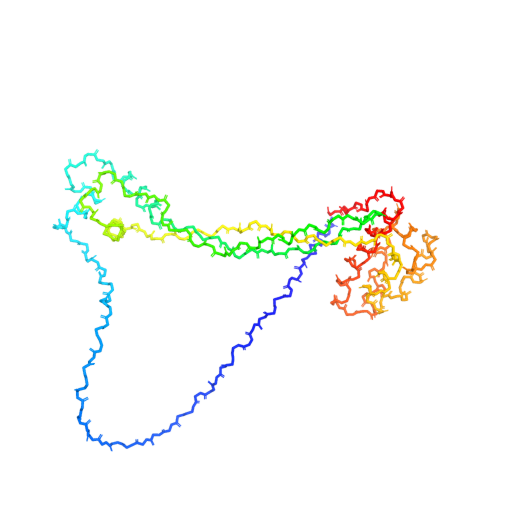. VAL A 1 173 ? 13.834 -7.262 -19.703 1.00 95.12 173 VAL A O 1
ATOM 1246 N N . ARG A 1 174 ? 15.122 -7.199 -17.861 1.00 94.56 174 ARG A N 1
ATOM 1247 C CA . ARG A 1 174 ? 14.438 -8.300 -17.171 1.00 94.56 174 ARG A CA 1
ATOM 1248 C C . ARG A 1 174 ? 13.091 -7.890 -16.578 1.00 94.56 174 ARG A C 1
ATOM 1250 O O . ARG A 1 174 ? 12.154 -8.680 -16.614 1.00 94.56 174 ARG A O 1
ATOM 1257 N N . GLU A 1 175 ? 13.016 -6.709 -15.970 1.00 93.62 175 GLU A N 1
ATOM 1258 C CA . GLU A 1 175 ? 11.833 -6.285 -15.213 1.00 93.62 175 GLU A CA 1
ATOM 1259 C C . GLU A 1 175 ? 10.799 -5.574 -16.100 1.00 93.62 175 GLU A C 1
ATOM 1261 O O . GLU A 1 175 ? 9.602 -5.628 -15.813 1.00 93.62 175 GLU A O 1
ATOM 1266 N N . ILE A 1 176 ? 11.232 -4.890 -17.168 1.00 95.31 176 ILE A N 1
ATOM 1267 C CA . ILE A 1 176 ? 10.315 -4.226 -18.100 1.00 95.31 176 ILE A CA 1
ATOM 1268 C C . ILE A 1 176 ? 9.712 -5.286 -19.032 1.00 95.31 176 ILE A C 1
ATOM 1270 O O . ILE A 1 176 ? 10.469 -6.010 -19.683 1.00 95.31 176 ILE A O 1
ATOM 1274 N N . PRO A 1 177 ? 8.372 -5.361 -19.154 1.00 96.75 177 PRO A N 1
ATOM 1275 C CA . PRO A 1 177 ? 7.712 -6.291 -20.065 1.00 96.75 177 PRO A CA 1
ATOM 1276 C C . PRO A 1 177 ? 8.255 -6.213 -21.497 1.00 96.75 177 PRO A C 1
ATOM 1278 O O . PRO A 1 177 ? 8.386 -5.122 -22.054 1.00 96.75 177 PRO A O 1
ATOM 1281 N N . GLU A 1 178 ? 8.508 -7.370 -22.116 1.00 96.94 178 GLU A N 1
ATOM 1282 C CA . GLU A 1 178 ? 9.071 -7.470 -23.475 1.00 96.94 178 GLU A CA 1
ATOM 1283 C C . GLU A 1 178 ? 8.242 -6.713 -24.521 1.00 96.94 178 GLU A C 1
ATOM 1285 O O . GLU A 1 178 ? 8.796 -6.073 -25.414 1.00 96.94 178 GLU A O 1
ATOM 1290 N N . CYS A 1 179 ? 6.914 -6.697 -24.363 1.00 97.12 179 CYS A N 1
ATOM 1291 C CA . CYS A 1 179 ? 5.996 -5.952 -25.229 1.00 97.12 179 CYS A CA 1
ATOM 1292 C C . CYS A 1 179 ? 6.312 -4.444 -25.301 1.00 97.12 179 CYS A C 1
ATOM 1294 O O . CYS A 1 179 ? 5.998 -3.793 -26.298 1.00 97.12 179 CYS A O 1
ATOM 1296 N N . ALA A 1 180 ? 6.953 -3.884 -24.268 1.00 96.75 180 ALA A N 1
ATOM 1297 C CA . ALA A 1 180 ? 7.316 -2.476 -24.205 1.00 96.75 180 ALA A CA 1
ATOM 1298 C C . ALA A 1 180 ? 8.711 -2.193 -24.782 1.00 96.75 180 ALA A C 1
ATOM 1300 O O . ALA A 1 180 ? 9.002 -1.036 -25.073 1.00 96.75 180 ALA A O 1
ATOM 1301 N N . HIS A 1 181 ? 9.577 -3.198 -24.975 1.00 95.56 181 HIS A N 1
ATOM 1302 C CA . HIS A 1 181 ? 10.988 -2.987 -25.343 1.00 95.56 181 HIS A CA 1
ATOM 1303 C C . HIS A 1 181 ? 11.145 -2.166 -26.627 1.00 95.56 181 HIS A C 1
ATOM 1305 O O . HIS A 1 181 ? 11.963 -1.247 -26.678 1.00 95.56 181 HIS A O 1
ATOM 1311 N N . GLU A 1 182 ? 10.322 -2.430 -27.645 1.00 95.25 182 GLU A N 1
ATOM 1312 C CA . GLU A 1 182 ? 10.357 -1.669 -28.900 1.00 95.25 182 GLU A CA 1
ATOM 1313 C C . GLU A 1 182 ? 10.010 -0.188 -28.684 1.00 95.25 182 GLU A C 1
ATOM 1315 O O . GLU A 1 182 ? 10.670 0.677 -29.256 1.00 95.25 182 GLU A O 1
ATOM 1320 N N . CYS A 1 183 ? 9.064 0.122 -27.789 1.00 95.44 183 CYS A N 1
ATOM 1321 C CA . CYS A 1 183 ? 8.708 1.503 -27.455 1.00 95.44 183 CYS A CA 1
ATOM 1322 C C . CYS A 1 183 ? 9.900 2.284 -26.897 1.00 95.44 183 CYS A C 1
ATOM 1324 O O . CYS A 1 183 ? 10.080 3.456 -27.236 1.00 95.44 183 CYS A O 1
ATOM 1326 N N . PHE A 1 184 ? 10.746 1.636 -26.089 1.00 93.81 184 PHE A N 1
ATOM 1327 C CA . PHE A 1 184 ? 11.992 2.237 -25.615 1.00 93.81 184 PHE A CA 1
ATOM 1328 C C . PHE A 1 184 ? 12.942 2.530 -26.773 1.00 93.81 184 PHE A C 1
ATOM 1330 O O . PHE A 1 184 ? 13.422 3.652 -26.894 1.00 93.81 184 PHE A O 1
ATOM 1337 N N . HIS A 1 185 ? 13.152 1.579 -27.680 1.00 92.81 185 HIS A N 1
ATOM 1338 C CA . HIS A 1 185 ? 14.023 1.793 -28.837 1.00 92.81 185 HIS A CA 1
ATOM 1339 C C . HIS A 1 185 ? 13.540 2.900 -29.780 1.00 92.81 185 HIS A C 1
ATOM 1341 O O . HIS A 1 185 ? 14.365 3.609 -30.351 1.00 92.81 185 HIS A O 1
ATOM 1347 N N . THR A 1 186 ? 12.228 3.078 -29.938 1.00 93.06 186 THR A N 1
ATOM 1348 C CA . THR A 1 186 ? 11.678 4.087 -30.853 1.00 93.06 186 THR A CA 1
ATOM 1349 C C . THR A 1 186 ? 11.591 5.481 -30.244 1.00 93.06 186 THR A C 1
ATOM 1351 O O . THR A 1 186 ? 11.772 6.470 -30.953 1.00 93.06 186 THR A O 1
ATOM 1354 N N . LEU A 1 187 ? 11.281 5.583 -28.947 1.00 91.88 187 LEU A N 1
ATOM 1355 C CA . LEU A 1 187 ? 10.945 6.864 -28.324 1.00 91.88 187 LEU A CA 1
ATOM 1356 C C . LEU A 1 187 ? 12.140 7.500 -27.619 1.00 91.88 187 LEU A C 1
ATOM 1358 O O . LEU A 1 187 ? 12.373 8.691 -27.804 1.00 91.88 187 LEU A O 1
ATOM 1362 N N . THR A 1 188 ? 12.950 6.739 -26.877 1.00 91.44 188 THR A N 1
ATOM 1363 C CA . THR A 1 188 ? 14.052 7.325 -26.096 1.00 91.44 188 THR A CA 1
ATOM 1364 C C . THR A 1 188 ? 15.093 8.103 -26.922 1.00 91.44 188 THR A C 1
ATOM 1366 O O . THR A 1 188 ? 15.643 9.064 -26.375 1.00 91.44 188 THR A O 1
ATOM 1369 N N . PRO A 1 189 ? 15.339 7.807 -28.222 1.00 92.19 189 PRO A N 1
ATOM 1370 C CA . PRO A 1 189 ? 16.227 8.629 -29.049 1.00 92.19 189 PRO A CA 1
ATOM 1371 C C . PRO A 1 189 ? 15.795 10.093 -29.189 1.00 92.19 189 PRO A C 1
ATOM 1373 O O . PRO A 1 189 ? 16.647 10.953 -29.398 1.00 92.19 189 PRO A O 1
ATOM 1376 N N . GLN A 1 190 ? 14.505 10.415 -29.016 1.00 90.81 190 GLN A N 1
ATOM 1377 C CA . GLN A 1 190 ? 14.019 11.805 -29.030 1.00 90.81 190 GLN A CA 1
ATOM 1378 C C . GLN A 1 190 ? 14.586 12.639 -27.869 1.00 90.81 190 GLN A C 1
ATOM 1380 O O . GLN A 1 190 ? 14.647 13.864 -27.960 1.00 90.81 190 GLN A O 1
ATOM 1385 N N . TRP A 1 191 ? 15.042 11.974 -26.805 1.00 90.12 191 TRP A N 1
ATOM 1386 C CA . TRP A 1 191 ? 15.700 12.573 -25.644 1.00 90.12 191 TRP A CA 1
ATOM 1387 C C . TRP A 1 191 ? 17.216 12.327 -25.625 1.00 90.12 191 TRP A C 1
ATOM 1389 O O . TRP A 1 191 ? 17.866 12.596 -24.619 1.00 90.12 191 TRP A O 1
ATOM 1399 N N . GLY A 1 192 ? 17.785 11.828 -26.729 1.00 91.06 192 GLY A N 1
ATOM 1400 C CA . GLY A 1 192 ? 19.217 11.552 -26.858 1.00 91.06 192 GLY A CA 1
ATOM 1401 C C . GLY A 1 192 ? 19.680 10.224 -26.256 1.00 91.06 192 GLY A C 1
ATOM 1402 O O . GLY A 1 192 ? 20.880 9.972 -26.246 1.00 91.06 192 GLY A O 1
ATOM 1403 N N . CYS A 1 193 ? 18.764 9.369 -25.789 1.00 91.94 193 CYS A N 1
ATOM 1404 C CA . CYS A 1 193 ? 19.112 8.075 -25.201 1.00 91.94 193 CYS A CA 1
ATOM 1405 C C . CYS A 1 193 ? 19.059 6.944 -26.238 1.00 91.94 193 CYS A C 1
ATOM 1407 O O . CYS A 1 193 ? 18.202 6.926 -27.123 1.00 91.94 193 CYS A O 1
ATOM 1409 N N . THR A 1 194 ? 19.929 5.948 -26.097 1.00 90.88 194 THR A N 1
ATOM 1410 C CA . THR A 1 194 ? 20.177 4.898 -27.106 1.00 90.88 194 THR A CA 1
ATOM 1411 C C . THR A 1 194 ? 19.238 3.682 -27.045 1.00 90.88 194 THR A C 1
ATOM 1413 O O . THR A 1 194 ? 19.448 2.691 -27.746 1.00 90.88 194 THR A O 1
ATOM 1416 N N . GLY A 1 195 ? 18.160 3.756 -26.263 1.00 90.12 195 GLY A N 1
ATOM 1417 C CA . GLY A 1 195 ? 17.147 2.703 -26.140 1.00 90.12 195 GLY A CA 1
ATOM 1418 C C . GLY A 1 195 ? 17.036 2.173 -24.717 1.00 90.12 195 GLY A C 1
ATOM 1419 O O . GLY A 1 195 ? 17.591 2.749 -23.789 1.00 90.12 195 GLY A O 1
ATOM 1420 N N . LEU A 1 196 ? 16.360 1.032 -24.552 1.00 91.81 196 LEU A N 1
ATOM 1421 C CA . LEU A 1 196 ? 16.009 0.435 -23.255 1.00 91.81 196 LEU A CA 1
ATOM 1422 C C . LEU A 1 196 ? 17.178 0.292 -22.270 1.00 91.81 196 LEU A C 1
ATOM 1424 O O . LEU A 1 196 ? 16.973 0.426 -21.073 1.00 91.81 196 LEU A O 1
ATOM 1428 N N . ARG A 1 197 ? 18.394 0.028 -22.750 1.00 93.69 197 ARG A N 1
ATOM 1429 C CA . ARG A 1 197 ? 19.567 -0.217 -21.894 1.00 93.69 197 ARG A CA 1
ATOM 1430 C C . ARG A 1 197 ? 20.276 1.051 -21.417 1.00 93.69 197 ARG A C 1
ATOM 1432 O O . ARG A 1 197 ? 21.112 0.978 -20.525 1.00 93.69 197 ARG A O 1
ATOM 1439 N N . ASP A 1 198 ? 19.938 2.212 -21.969 1.00 90.69 198 ASP A N 1
ATOM 1440 C CA . ASP A 1 198 ? 20.591 3.482 -21.648 1.00 90.69 198 ASP A CA 1
ATOM 1441 C C . ASP A 1 198 ? 19.997 4.109 -20.378 1.00 90.69 198 ASP A C 1
ATOM 1443 O O . ASP A 1 198 ? 19.293 5.123 -20.422 1.00 90.69 198 ASP A O 1
ATOM 1447 N N . MET A 1 199 ? 20.174 3.421 -19.248 1.00 88.25 199 MET A N 1
ATOM 1448 C CA . MET A 1 199 ? 19.573 3.817 -17.973 1.00 88.25 199 MET A CA 1
ATOM 1449 C C . MET A 1 199 ? 20.178 5.114 -17.435 1.00 88.25 199 MET A C 1
ATOM 1451 O O . MET A 1 199 ? 19.458 5.924 -16.864 1.00 88.25 199 MET A O 1
ATOM 1455 N N . GLU A 1 200 ? 21.464 5.371 -17.663 1.00 84.25 200 GLU A N 1
ATOM 1456 C CA . GLU A 1 200 ? 22.097 6.622 -17.236 1.00 84.25 200 GLU A CA 1
ATOM 1457 C C . GLU A 1 200 ? 21.425 7.841 -17.898 1.00 84.25 200 GLU A C 1
ATOM 1459 O O . GLU A 1 200 ? 21.005 8.772 -17.204 1.00 84.25 200 GLU A O 1
ATOM 1464 N N . CYS A 1 201 ? 21.201 7.796 -19.219 1.00 88.38 201 CYS A N 1
ATOM 1465 C CA . CYS A 1 201 ? 20.513 8.867 -19.942 1.00 88.38 201 CYS A CA 1
ATOM 1466 C C . CYS A 1 201 ? 19.031 8.990 -19.556 1.00 88.38 201 CYS A C 1
ATOM 1468 O O . CYS A 1 201 ? 18.524 10.089 -19.303 1.00 88.38 201 CYS A O 1
ATOM 1470 N N . GLN A 1 202 ? 18.315 7.863 -19.500 1.00 88.56 202 GLN A N 1
ATOM 1471 C CA . GLN A 1 202 ? 16.874 7.868 -19.237 1.00 88.56 202 GLN A CA 1
ATOM 1472 C C . GLN A 1 202 ? 16.551 8.342 -17.818 1.00 88.56 202 GLN A C 1
ATOM 1474 O O . GLN A 1 202 ? 15.581 9.075 -17.619 1.00 88.56 202 GLN A O 1
ATOM 1479 N N . CYS A 1 203 ? 17.371 7.964 -16.838 1.00 87.31 203 CYS A N 1
ATOM 1480 C CA . CYS A 1 203 ? 17.103 8.207 -15.426 1.00 87.31 203 CYS A CA 1
ATOM 1481 C C . CYS A 1 203 ? 17.653 9.546 -14.917 1.00 87.31 203 CYS A C 1
ATOM 1483 O O . CYS A 1 203 ? 17.087 10.096 -13.975 1.00 87.31 203 CYS A O 1
ATOM 1485 N N . GLY A 1 204 ? 18.709 10.093 -15.534 1.00 76.25 204 GLY A N 1
ATOM 1486 C CA . GLY A 1 204 ? 19.372 11.309 -15.050 1.00 76.25 204 GLY A CA 1
ATOM 1487 C C . GLY A 1 204 ? 18.538 12.590 -15.170 1.00 76.25 204 GLY A C 1
ATOM 1488 O O . GLY A 1 204 ? 18.630 13.464 -14.312 1.00 76.25 204 GLY A O 1
ATOM 1489 N N . VAL A 1 205 ? 17.711 12.719 -16.213 1.00 66.62 205 VAL A N 1
ATOM 1490 C CA . VAL A 1 205 ? 16.951 13.962 -16.480 1.00 66.62 205 VAL A CA 1
ATOM 1491 C C . VAL A 1 205 ? 15.566 13.755 -17.099 1.00 66.62 205 VAL A C 1
ATOM 1493 O O . VAL A 1 205 ? 14.720 14.642 -17.001 1.00 66.62 205 VAL A O 1
ATOM 1496 N N . ASN A 1 206 ? 15.295 12.598 -17.712 1.00 75.06 206 ASN A N 1
ATOM 1497 C CA . ASN A 1 206 ? 14.162 12.445 -18.628 1.00 75.06 206 ASN A CA 1
ATOM 1498 C C . ASN A 1 206 ? 13.149 11.361 -18.229 1.00 75.06 206 ASN A C 1
ATOM 1500 O O . ASN A 1 206 ? 12.225 11.100 -18.994 1.00 75.06 206 ASN A O 1
ATOM 1504 N N . PHE A 1 207 ? 13.255 10.754 -17.043 1.00 84.00 207 PHE A N 1
ATOM 1505 C CA . PHE A 1 207 ? 12.444 9.577 -16.708 1.00 84.00 207 PHE A CA 1
ATOM 1506 C C . PHE A 1 207 ? 10.935 9.836 -16.809 1.00 84.00 207 PHE A C 1
ATOM 1508 O O . PHE A 1 207 ? 10.223 9.128 -17.515 1.00 84.00 207 PHE A O 1
ATOM 1515 N N . GLN A 1 208 ? 10.439 10.885 -16.148 1.00 84.31 208 GLN A N 1
ATOM 1516 C CA . GLN A 1 208 ? 9.014 11.222 -16.156 1.00 84.31 208 GLN A CA 1
ATOM 1517 C C . GLN A 1 208 ? 8.485 11.629 -17.548 1.00 84.31 208 GLN A C 1
ATOM 1519 O O . GLN A 1 208 ? 7.455 11.087 -17.953 1.00 84.31 208 GLN A O 1
ATOM 1524 N N . PRO A 1 209 ? 9.144 12.521 -18.321 1.00 86.75 209 PRO A N 1
ATOM 1525 C CA . PRO A 1 209 ? 8.689 12.829 -19.678 1.00 86.75 209 PRO A CA 1
ATOM 1526 C C . PRO A 1 209 ? 8.771 11.631 -20.636 1.00 86.75 209 PRO A C 1
ATOM 1528 O O . PRO A 1 209 ? 7.840 11.446 -21.419 1.00 86.75 209 PRO A O 1
ATOM 1531 N N . ILE A 1 210 ? 9.805 10.786 -20.541 1.00 87.69 210 ILE A N 1
ATOM 1532 C CA . ILE A 1 210 ? 9.913 9.547 -21.331 1.00 87.69 210 ILE A CA 1
ATOM 1533 C C . ILE A 1 210 ? 8.766 8.592 -20.978 1.00 87.69 210 ILE A C 1
ATOM 1535 O O . ILE A 1 210 ? 8.063 8.126 -21.872 1.00 87.69 210 ILE A O 1
ATOM 1539 N N . ALA A 1 211 ? 8.516 8.358 -19.686 1.00 87.38 211 ALA A N 1
ATOM 1540 C CA . ALA A 1 211 ? 7.457 7.462 -19.227 1.00 87.38 211 ALA A CA 1
ATOM 1541 C C . ALA A 1 211 ? 6.060 7.916 -19.682 1.00 87.38 211 ALA A C 1
ATOM 1543 O O . ALA A 1 211 ? 5.240 7.085 -20.069 1.00 87.38 211 ALA A O 1
ATOM 1544 N N . MET A 1 212 ? 5.784 9.226 -19.676 1.00 87.06 212 MET A N 1
ATOM 1545 C CA . MET A 1 212 ? 4.519 9.758 -20.196 1.00 87.06 212 MET A CA 1
ATOM 1546 C C . MET A 1 212 ? 4.399 9.575 -21.712 1.00 87.06 212 MET A C 1
ATOM 1548 O O . MET A 1 212 ? 3.350 9.151 -22.187 1.00 87.06 212 MET A O 1
ATOM 1552 N N . ALA A 1 213 ? 5.460 9.864 -22.470 1.00 89.25 213 ALA A N 1
ATOM 1553 C CA . ALA A 1 213 ? 5.445 9.735 -23.926 1.00 89.25 213 ALA A CA 1
ATOM 1554 C C . ALA A 1 213 ? 5.346 8.277 -24.402 1.00 89.25 213 ALA A C 1
ATOM 1556 O O . ALA A 1 213 ? 4.821 8.004 -25.478 1.00 89.25 213 ALA A O 1
ATOM 1557 N N . MET A 1 214 ? 5.816 7.332 -23.589 1.00 90.75 214 MET A N 1
ATOM 1558 C CA . MET A 1 214 ? 5.679 5.898 -23.841 1.00 90.75 214 MET A CA 1
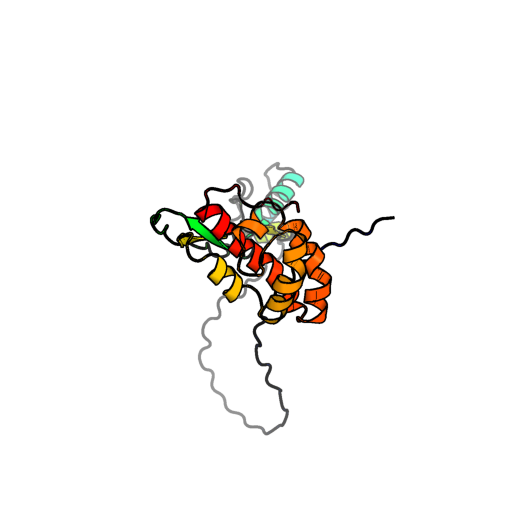ATOM 1559 C C . MET A 1 214 ? 4.258 5.375 -23.693 1.00 90.75 214 MET A C 1
ATOM 1561 O O . MET A 1 214 ? 3.981 4.288 -24.197 1.00 90.75 214 MET A O 1
ATOM 1565 N N . GLY A 1 215 ? 3.375 6.116 -23.018 1.00 91.19 215 GLY A N 1
ATOM 1566 C CA . GLY A 1 215 ? 2.059 5.628 -22.627 1.00 91.19 215 GLY A CA 1
ATOM 1567 C C . GLY A 1 215 ? 1.265 5.035 -23.790 1.00 91.19 215 GLY A C 1
ATOM 1568 O O . GLY A 1 215 ? 0.821 3.892 -23.703 1.00 91.19 215 GLY A O 1
ATOM 1569 N N . ASP A 1 216 ? 1.163 5.778 -24.892 1.00 92.19 216 ASP A N 1
ATOM 1570 C CA . ASP A 1 216 ? 0.386 5.365 -26.064 1.00 92.19 216 ASP A CA 1
ATOM 1571 C C . ASP A 1 216 ? 1.005 4.139 -26.752 1.00 92.19 216 ASP A C 1
ATOM 1573 O O . ASP A 1 216 ? 0.315 3.153 -26.998 1.00 92.19 216 ASP A O 1
ATOM 1577 N N . CYS A 1 217 ? 2.327 4.141 -26.965 1.00 96.00 217 CYS A N 1
ATOM 1578 C CA . CYS A 1 217 ? 3.024 3.011 -27.588 1.00 96.00 217 CYS A CA 1
ATOM 1579 C C . CYS A 1 217 ? 2.876 1.718 -26.771 1.00 96.00 217 CYS A C 1
ATOM 1581 O O . CYS A 1 217 ? 2.659 0.642 -27.329 1.00 96.00 217 CYS A O 1
ATOM 1583 N N . VAL A 1 218 ? 2.980 1.813 -25.441 1.00 96.25 218 VAL A N 1
ATOM 1584 C CA . VAL A 1 218 ? 2.840 0.652 -24.556 1.00 96.25 218 VAL A CA 1
ATOM 1585 C C . VAL A 1 218 ? 1.392 0.162 -24.552 1.00 96.25 218 VAL A C 1
ATOM 1587 O O . VAL A 1 218 ? 1.180 -1.041 -24.632 1.00 96.25 218 VAL A O 1
ATOM 1590 N N . LEU A 1 219 ? 0.388 1.045 -24.519 1.00 95.31 219 LEU A N 1
ATOM 1591 C CA . LEU A 1 219 ? -1.026 0.637 -24.567 1.00 95.31 219 LEU A CA 1
ATOM 1592 C C . LEU A 1 219 ? -1.415 -0.052 -25.883 1.00 95.31 219 LEU A C 1
ATOM 1594 O O . LEU A 1 219 ? -2.301 -0.903 -25.879 1.00 95.31 219 LEU A O 1
ATOM 1598 N N . GLU A 1 220 ? -0.762 0.285 -26.995 1.00 96.44 220 GLU A N 1
ATOM 1599 C CA . GLU A 1 220 ? -0.993 -0.372 -28.288 1.00 96.44 220 GLU A CA 1
ATOM 1600 C C . GLU A 1 220 ? -0.398 -1.787 -28.367 1.00 96.44 220 GLU A C 1
ATOM 1602 O O . GLU A 1 220 ? -0.862 -2.609 -29.160 1.00 96.44 220 GLU A O 1
ATOM 1607 N N . ARG A 1 221 ? 0.635 -2.080 -27.567 1.00 96.75 221 ARG A N 1
ATOM 1608 C CA . ARG A 1 221 ? 1.458 -3.299 -27.698 1.00 96.75 221 ARG A CA 1
ATOM 1609 C C . ARG A 1 221 ? 1.376 -4.243 -26.508 1.00 96.75 221 ARG A C 1
ATOM 1611 O O . ARG A 1 221 ? 1.646 -5.432 -26.657 1.00 96.75 221 ARG A O 1
ATOM 1618 N N . CYS A 1 222 ? 1.015 -3.724 -25.345 1.00 97.06 222 CYS A N 1
ATOM 1619 C CA . CYS A 1 222 ? 0.980 -4.441 -24.083 1.00 97.06 222 CYS A CA 1
ATOM 1620 C C . CYS A 1 222 ? -0.446 -4.562 -23.550 1.00 97.06 222 CYS A C 1
ATOM 1622 O O . CYS A 1 222 ? -1.323 -3.738 -23.806 1.00 97.06 222 CYS A O 1
ATOM 1624 N N . THR A 1 223 ? -0.667 -5.569 -22.716 1.00 97.44 223 THR A N 1
ATOM 1625 C CA . THR A 1 223 ? -1.880 -5.655 -21.903 1.00 97.44 223 THR A CA 1
ATOM 1626 C C . THR A 1 223 ? -1.908 -4.558 -20.835 1.00 97.44 223 THR A C 1
ATOM 1628 O O . THR A 1 223 ? -0.876 -4.028 -20.424 1.00 97.44 223 THR A O 1
ATOM 1631 N N . GLN A 1 224 ? -3.094 -4.262 -20.290 1.00 93.25 224 GLN A N 1
ATOM 1632 C CA . GLN A 1 224 ? -3.234 -3.307 -19.182 1.00 93.25 224 GLN A CA 1
ATOM 1633 C C . GLN A 1 224 ? -2.390 -3.695 -17.954 1.00 93.25 224 GLN A C 1
ATOM 1635 O O . GLN A 1 224 ? -1.900 -2.827 -17.232 1.00 93.25 224 GLN A O 1
ATOM 1640 N N . GLN A 1 225 ? -2.226 -4.997 -17.703 1.00 93.31 225 GLN A N 1
ATOM 1641 C CA . GLN A 1 225 ? -1.400 -5.491 -16.604 1.00 93.31 225 GLN A CA 1
ATOM 1642 C C . GLN A 1 225 ? 0.082 -5.170 -16.832 1.00 93.31 225 GLN A C 1
ATOM 1644 O O . GLN A 1 225 ? 0.739 -4.680 -15.918 1.00 93.31 225 GLN A O 1
ATOM 1649 N N . GLU A 1 226 ? 0.591 -5.408 -18.039 1.00 94.94 226 GLU A N 1
ATOM 1650 C CA . GLU A 1 226 ? 1.976 -5.105 -18.414 1.00 94.94 226 GLU A CA 1
ATOM 1651 C C . GLU A 1 226 ? 2.224 -3.598 -18.457 1.00 94.94 226 GLU A C 1
ATOM 1653 O O . GLU A 1 226 ? 3.218 -3.131 -17.911 1.00 94.94 226 GLU A O 1
ATOM 1658 N N . TYR A 1 227 ? 1.283 -2.819 -18.996 1.00 93.88 227 TYR A N 1
ATOM 1659 C CA . TYR A 1 227 ? 1.330 -1.357 -18.957 1.00 93.88 227 TYR A CA 1
ATOM 1660 C C . TYR A 1 227 ? 1.535 -0.836 -17.526 1.00 93.88 227 TYR A C 1
ATOM 1662 O O . TYR A 1 227 ? 2.426 -0.026 -17.271 1.00 93.88 227 TYR A O 1
ATOM 1670 N N . ASN A 1 228 ? 0.770 -1.366 -16.565 1.00 91.12 228 ASN A N 1
ATOM 1671 C CA . ASN A 1 228 ? 0.895 -0.999 -15.152 1.00 91.12 228 ASN A CA 1
ATOM 1672 C C . ASN A 1 228 ? 2.229 -1.452 -14.518 1.00 91.12 228 ASN A C 1
ATOM 1674 O O . ASN A 1 228 ? 2.592 -0.950 -13.454 1.00 91.12 228 ASN A O 1
ATOM 1678 N N . ALA A 1 229 ? 2.947 -2.392 -15.141 1.00 92.81 229 ALA A N 1
ATOM 1679 C CA . ALA A 1 229 ? 4.237 -2.900 -14.681 1.00 92.81 229 ALA A CA 1
ATOM 1680 C C . ALA A 1 229 ? 5.443 -2.146 -15.276 1.00 92.81 229 ALA A C 1
ATOM 1682 O O . ALA A 1 229 ? 6.501 -2.125 -14.650 1.00 92.81 229 ALA A O 1
ATOM 1683 N N . VAL A 1 230 ? 5.298 -1.475 -16.428 1.00 93.38 230 VAL A N 1
ATOM 1684 C CA . VAL A 1 230 ? 6.405 -0.756 -17.093 1.00 93.38 230 VAL A CA 1
ATOM 1685 C C . VAL A 1 230 ? 6.999 0.341 -16.205 1.00 93.38 230 VAL A C 1
ATOM 1687 O O . VAL A 1 230 ? 8.212 0.389 -16.015 1.00 93.38 230 VAL A O 1
ATOM 1690 N N . TYR A 1 231 ? 6.162 1.209 -15.630 1.00 91.19 231 TYR A N 1
ATOM 1691 C CA . TYR A 1 231 ? 6.637 2.313 -14.788 1.00 91.19 231 TYR A CA 1
ATOM 1692 C C . TYR A 1 231 ? 7.411 1.845 -13.541 1.00 91.19 231 TYR A C 1
ATOM 1694 O O . TYR A 1 231 ? 8.540 2.303 -13.350 1.00 91.19 231 TYR A O 1
ATOM 1702 N N . PRO A 1 232 ? 6.875 0.944 -12.687 1.00 90.56 232 PRO A N 1
ATOM 1703 C CA . PRO A 1 232 ? 7.618 0.484 -11.516 1.00 90.56 232 PRO A CA 1
ATOM 1704 C C . PRO A 1 232 ? 8.897 -0.278 -11.889 1.00 90.56 232 PRO A C 1
ATOM 1706 O O . PRO A 1 232 ? 9.896 -0.130 -11.187 1.00 90.56 232 PRO A O 1
ATOM 1709 N N . ALA A 1 233 ? 8.905 -1.028 -12.997 1.00 91.38 233 ALA A N 1
ATOM 1710 C CA . ALA A 1 233 ? 10.106 -1.698 -13.491 1.00 91.38 233 ALA A CA 1
ATOM 1711 C C . ALA A 1 233 ? 11.192 -0.700 -13.929 1.00 91.38 233 ALA A C 1
ATOM 1713 O O . ALA A 1 233 ? 12.338 -0.799 -13.487 1.00 91.38 233 ALA A O 1
ATOM 1714 N N . GLY A 1 234 ? 10.822 0.310 -14.725 1.00 91.75 234 GLY A N 1
ATOM 1715 C CA . GLY A 1 234 ? 11.735 1.379 -15.136 1.00 91.75 234 GLY A CA 1
ATOM 1716 C C . GLY A 1 234 ? 12.270 2.176 -13.947 1.00 91.75 234 GLY A C 1
ATOM 1717 O O . GLY A 1 234 ? 13.467 2.437 -13.862 1.00 91.75 234 GLY A O 1
ATOM 1718 N N . LEU A 1 235 ? 11.415 2.483 -12.968 1.00 90.00 235 LEU A N 1
ATOM 1719 C CA . LEU A 1 235 ? 11.836 3.153 -11.740 1.00 90.00 235 LEU A CA 1
ATOM 1720 C C . LEU A 1 235 ? 12.832 2.299 -10.940 1.00 90.00 235 LEU A C 1
ATOM 1722 O O . LEU A 1 235 ? 13.801 2.837 -10.408 1.00 90.00 235 LEU A O 1
ATOM 1726 N N . ASN A 1 236 ? 12.622 0.982 -10.858 1.00 90.00 236 ASN A N 1
ATOM 1727 C CA . ASN A 1 236 ? 13.548 0.076 -10.180 1.00 90.00 236 ASN A CA 1
ATOM 1728 C C . ASN A 1 236 ? 14.926 0.047 -10.866 1.00 90.00 236 ASN A C 1
ATOM 1730 O O . ASN A 1 236 ? 15.950 0.154 -10.190 1.00 90.00 236 ASN A O 1
ATOM 1734 N N . ALA A 1 237 ? 14.961 -0.009 -12.200 1.00 91.62 237 ALA A N 1
ATOM 1735 C CA . ALA A 1 237 ? 16.207 0.083 -12.960 1.00 91.62 237 ALA A CA 1
ATOM 1736 C C . ALA A 1 237 ? 16.901 1.446 -12.773 1.00 91.62 237 ALA A C 1
ATOM 1738 O O . ALA A 1 237 ? 18.114 1.503 -12.567 1.00 91.62 237 ALA A O 1
ATOM 1739 N N . CYS A 1 238 ? 16.134 2.539 -12.721 1.00 90.44 238 CYS A N 1
ATOM 1740 C CA . CYS A 1 238 ? 16.671 3.863 -12.420 1.00 90.44 238 CYS A CA 1
ATOM 1741 C C . CYS A 1 238 ? 17.230 3.997 -11.003 1.00 90.44 238 CYS A C 1
ATOM 1743 O O . CYS A 1 238 ? 18.238 4.673 -10.819 1.00 90.44 238 CYS A O 1
ATOM 1745 N N . LYS A 1 239 ? 16.625 3.350 -9.998 1.00 88.19 239 LYS A N 1
ATOM 1746 C CA . LYS A 1 239 ? 17.193 3.298 -8.641 1.00 88.19 239 LYS A CA 1
ATOM 1747 C C . LYS A 1 239 ? 18.560 2.612 -8.639 1.00 88.19 239 LYS A C 1
ATOM 1749 O O . LYS A 1 239 ? 19.464 3.090 -7.959 1.00 88.19 239 LYS A O 1
ATOM 1754 N N . CYS A 1 240 ? 18.721 1.538 -9.415 1.00 90.50 240 CYS A N 1
ATOM 1755 C CA . CYS A 1 240 ? 20.020 0.892 -9.601 1.00 90.50 240 CYS A CA 1
ATOM 1756 C C . CYS A 1 240 ? 21.027 1.846 -10.252 1.00 90.50 240 CYS A C 1
ATOM 1758 O O . CYS A 1 240 ? 22.092 2.074 -9.685 1.00 90.50 240 CYS A O 1
ATOM 1760 N N . ALA A 1 241 ? 20.672 2.444 -11.395 1.00 89.31 241 ALA A N 1
ATOM 1761 C CA . ALA A 1 241 ? 21.574 3.318 -12.147 1.00 89.31 241 ALA A CA 1
ATOM 1762 C C . ALA A 1 241 ? 21.983 4.568 -11.349 1.00 89.31 241 ALA A C 1
ATOM 1764 O O . ALA A 1 241 ? 23.137 4.994 -11.382 1.00 89.31 241 ALA A O 1
ATOM 1765 N N . ALA A 1 242 ? 21.049 5.136 -10.580 1.00 86.06 242 ALA A N 1
ATOM 1766 C CA . ALA A 1 242 ? 21.339 6.261 -9.705 1.00 86.06 242 ALA A CA 1
ATOM 1767 C C . ALA A 1 242 ? 22.327 5.871 -8.597 1.00 86.06 242 ALA A C 1
ATOM 1769 O O . ALA A 1 242 ? 23.310 6.573 -8.377 1.00 86.06 242 ALA A O 1
ATOM 1770 N N . ALA A 1 243 ? 22.114 4.717 -7.955 1.00 84.88 243 ALA A N 1
ATOM 1771 C CA . ALA A 1 243 ? 23.030 4.208 -6.941 1.00 84.88 243 ALA A CA 1
ATOM 1772 C C . ALA A 1 243 ? 24.423 3.894 -7.512 1.00 84.88 243 ALA A C 1
ATOM 1774 O O . ALA A 1 243 ? 25.415 4.168 -6.843 1.00 84.88 243 ALA A O 1
ATOM 1775 N N . SER A 1 244 ? 24.520 3.358 -8.736 1.00 83.56 244 SER A N 1
ATOM 1776 C CA . SER A 1 244 ? 25.807 3.013 -9.359 1.00 83.56 244 SER A CA 1
ATOM 1777 C C . SER A 1 244 ? 26.641 4.237 -9.735 1.00 83.56 244 SER A C 1
ATOM 1779 O O . SER A 1 244 ? 27.867 4.172 -9.716 1.00 83.56 244 SER A O 1
ATOM 1781 N N . ALA A 1 245 ? 25.982 5.345 -10.079 1.00 79.50 245 ALA A N 1
ATOM 1782 C CA . ALA A 1 245 ? 26.621 6.570 -10.557 1.00 79.50 245 ALA A CA 1
ATOM 1783 C C . ALA A 1 245 ? 26.681 7.694 -9.499 1.00 79.50 245 ALA A C 1
ATOM 1785 O O . ALA A 1 245 ? 27.065 8.813 -9.830 1.00 79.50 245 ALA A O 1
ATOM 1786 N N . ASP A 1 246 ? 26.292 7.413 -8.247 1.00 69.75 246 ASP A N 1
ATOM 1787 C CA . ASP A 1 246 ? 26.132 8.406 -7.167 1.00 69.75 246 ASP A CA 1
ATOM 1788 C C . ASP A 1 246 ? 25.249 9.607 -7.579 1.00 69.75 246 ASP A C 1
ATOM 1790 O O . ASP A 1 246 ? 25.452 10.754 -7.178 1.00 69.75 246 ASP A O 1
ATOM 1794 N N . LEU A 1 247 ? 24.258 9.347 -8.439 1.00 66.38 247 LEU A N 1
ATOM 1795 C CA . LEU A 1 247 ? 23.321 10.352 -8.934 1.00 66.38 247 LEU A CA 1
ATOM 1796 C C . LEU A 1 247 ? 22.144 10.511 -7.961 1.00 66.38 247 LEU A C 1
ATOM 1798 O O . LEU A 1 247 ? 21.750 9.552 -7.287 1.00 66.38 247 LEU A O 1
ATOM 1802 N N . PRO A 1 248 ? 21.517 11.702 -7.900 1.00 59.41 248 PRO A N 1
ATOM 1803 C CA . PRO A 1 248 ? 20.295 11.878 -7.130 1.00 59.41 248 PRO A CA 1
ATOM 1804 C C . PRO A 1 248 ? 19.215 10.911 -7.630 1.00 59.41 248 PRO A C 1
ATOM 1806 O O . PRO A 1 248 ? 18.996 10.774 -8.834 1.00 59.41 248 PRO A O 1
ATOM 1809 N N . MET A 1 249 ? 18.523 10.246 -6.699 1.00 63.38 249 MET A N 1
ATOM 1810 C CA . MET A 1 249 ? 17.417 9.360 -7.061 1.00 63.38 249 MET A CA 1
ATOM 1811 C C . MET A 1 249 ? 16.355 10.134 -7.857 1.00 63.38 249 MET A C 1
ATOM 1813 O O . MET A 1 249 ? 16.049 11.282 -7.505 1.00 63.38 249 MET A O 1
ATOM 1817 N N . PRO A 1 250 ? 15.745 9.519 -8.887 1.00 58.94 250 PRO A N 1
ATOM 1818 C CA . PRO A 1 250 ? 14.666 10.157 -9.626 1.00 58.94 250 PRO A CA 1
ATOM 1819 C C . PRO A 1 250 ? 13.541 10.521 -8.653 1.00 58.94 250 PRO A C 1
ATOM 1821 O O . PRO A 1 250 ? 12.988 9.669 -7.953 1.00 58.94 250 PRO A O 1
ATOM 1824 N N . THR A 1 251 ? 13.226 11.813 -8.572 1.00 50.59 251 THR A N 1
ATOM 1825 C CA . THR A 1 251 ? 12.157 12.298 -7.700 1.00 50.59 251 THR A CA 1
ATOM 1826 C C . THR A 1 251 ? 10.823 11.956 -8.348 1.00 50.59 251 THR A C 1
ATOM 1828 O O . THR A 1 251 ? 10.525 12.434 -9.440 1.00 50.59 251 THR A O 1
ATOM 1831 N N . ILE A 1 252 ? 10.012 11.132 -7.685 1.00 50.34 252 ILE A N 1
ATOM 1832 C CA . ILE A 1 252 ? 8.633 10.898 -8.111 1.00 50.34 252 ILE A CA 1
ATOM 1833 C C . ILE A 1 252 ? 7.838 12.151 -7.735 1.00 50.34 252 ILE A C 1
ATOM 1835 O O . ILE A 1 252 ? 7.566 12.378 -6.556 1.00 50.34 252 ILE A O 1
ATOM 1839 N N . ILE A 1 253 ? 7.482 12.981 -8.715 1.00 40.00 253 ILE A N 1
ATOM 1840 C CA . ILE A 1 253 ? 6.486 14.036 -8.498 1.00 40.00 253 ILE A CA 1
ATOM 1841 C C . ILE A 1 253 ? 5.120 13.364 -8.663 1.00 40.00 253 ILE A C 1
ATOM 1843 O O . ILE A 1 253 ? 4.635 13.223 -9.788 1.00 40.00 253 ILE A O 1
ATOM 1847 N N . LEU A 1 254 ? 4.582 12.865 -7.542 1.00 33.84 254 LEU A N 1
ATOM 1848 C CA . LEU A 1 254 ? 3.213 12.345 -7.417 1.00 33.84 254 LEU A CA 1
ATOM 1849 C C . LEU A 1 254 ? 2.190 13.485 -7.395 1.00 33.84 254 LEU A C 1
ATOM 1851 O O . LEU A 1 254 ? 2.447 14.489 -6.692 1.00 33.84 254 LEU A O 1
#